Protein AF-A0A951V0T6-F1 (afdb_monomer)

pLDDT: mean 85.73, std 8.88, range [35.97, 93.81]

Sequence (178 aa):
IILLIFLGILLIFLIFISSVMYYLYKAIYEVLYNKKIDKAPLGLVVKVNSIVSLKIMLGFMLFVVPGIIMTLKYAPLNYILCKYPNLSSKEVLNKTKEMSKGIKWKMFIFNTLIIFIEVIIISVTSPNMYVEGYIGIDIFTSILNFIVSIIMVVFTSIFTMNLFISVDNIKYPNIKCN

Radius of gyration: 19.08 Å; Cα contacts (8 Å, |Δi|>4): 116; chains: 1; bounding box: 47×42×52 Å

Structure (mmCIF, N/CA/C/O backbone):
data_AF-A0A951V0T6-F1
#
_entry.id   AF-A0A951V0T6-F1
#
loop_
_atom_site.group_PDB
_atom_site.id
_atom_site.type_symbol
_atom_site.label_atom_id
_atom_site.label_alt_id
_atom_site.label_comp_id
_atom_site.label_asym_id
_atom_site.label_entity_id
_atom_site.label_seq_id
_atom_site.pdbx_PDB_ins_code
_atom_site.Cartn_x
_atom_site.Cartn_y
_atom_site.Cartn_z
_atom_site.occupancy
_atom_site.B_iso_or_equiv
_atom_site.auth_seq_id
_atom_site.auth_comp_id
_atom_site.auth_asym_id
_atom_site.auth_atom_id
_atom_site.pdbx_PDB_model_num
ATOM 1 N N . ILE A 1 1 ? 24.963 -17.324 9.198 1.00 87.38 1 ILE A N 1
ATOM 2 C CA . ILE A 1 1 ? 25.369 -15.895 9.255 1.00 87.38 1 ILE A CA 1
ATOM 3 C C . ILE A 1 1 ? 24.739 -15.103 8.108 1.00 87.38 1 ILE A C 1
ATOM 5 O O . ILE A 1 1 ? 23.930 -14.235 8.392 1.00 87.38 1 ILE A O 1
ATOM 9 N N . ILE A 1 2 ? 24.983 -15.457 6.840 1.00 92.19 2 ILE A N 1
ATOM 10 C CA . ILE A 1 2 ? 24.398 -14.765 5.668 1.00 92.19 2 ILE A CA 1
ATOM 11 C C . ILE A 1 2 ? 22.858 -14.718 5.711 1.00 92.19 2 ILE A C 1
ATOM 13 O O . ILE A 1 2 ? 22.277 -13.651 5.549 1.00 92.19 2 ILE A O 1
ATOM 17 N N . LEU A 1 3 ? 22.195 -15.837 6.031 1.00 89.38 3 LEU A N 1
ATOM 18 C CA . LEU A 1 3 ? 20.730 -15.893 6.160 1.00 89.38 3 LEU A CA 1
ATOM 19 C C . LEU A 1 3 ? 20.183 -14.959 7.257 1.00 89.38 3 LEU A C 1
ATOM 21 O O . LEU A 1 3 ? 19.146 -14.332 7.075 1.00 89.38 3 LEU A O 1
ATOM 25 N N . LEU A 1 4 ? 20.895 -14.840 8.381 1.00 88.31 4 LEU A N 1
ATOM 26 C CA . LEU A 1 4 ? 20.513 -13.960 9.492 1.00 88.31 4 LEU A CA 1
ATOM 27 C C . LEU A 1 4 ? 20.691 -12.482 9.120 1.00 88.31 4 LEU A C 1
ATOM 29 O O . LEU A 1 4 ? 19.833 -11.667 9.442 1.00 88.31 4 LEU A O 1
ATOM 33 N N . ILE A 1 5 ? 21.769 -12.150 8.401 1.00 91.56 5 ILE A N 1
ATOM 34 C CA . ILE A 1 5 ? 22.016 -10.797 7.880 1.00 91.56 5 ILE A CA 1
ATOM 35 C C . ILE A 1 5 ? 20.930 -10.418 6.868 1.00 91.56 5 ILE A C 1
ATOM 37 O O . ILE A 1 5 ? 20.348 -9.340 6.966 1.00 91.56 5 ILE A O 1
ATOM 41 N N . PHE A 1 6 ? 20.603 -11.323 5.943 1.00 91.31 6 PHE A N 1
ATOM 42 C CA . PHE A 1 6 ? 19.543 -11.118 4.959 1.00 91.31 6 PHE A CA 1
ATOM 43 C C . PHE A 1 6 ? 18.177 -10.894 5.623 1.00 91.31 6 PHE A C 1
ATOM 45 O O . PHE A 1 6 ? 17.471 -9.946 5.283 1.00 91.31 6 PHE A O 1
ATOM 52 N N . LEU A 1 7 ? 17.834 -11.713 6.623 1.00 87.50 7 LEU A N 1
ATOM 53 C CA . LEU A 1 7 ? 16.600 -11.556 7.392 1.00 87.50 7 LEU A CA 1
ATOM 54 C C . LEU A 1 7 ? 16.558 -10.203 8.123 1.00 87.50 7 LEU A C 1
ATOM 56 O O . LEU A 1 7 ? 15.517 -9.550 8.147 1.00 87.50 7 LEU A O 1
ATOM 60 N N . GLY A 1 8 ? 17.690 -9.763 8.680 1.00 87.50 8 GLY A N 1
ATOM 61 C CA . GLY A 1 8 ? 17.820 -8.456 9.323 1.00 87.50 8 GLY A CA 1
ATOM 62 C C . GLY A 1 8 ? 17.575 -7.293 8.358 1.00 87.50 8 GLY A C 1
ATOM 63 O O . GLY A 1 8 ? 16.784 -6.402 8.663 1.00 87.50 8 GLY A O 1
ATOM 64 N N . ILE A 1 9 ? 18.188 -7.328 7.170 1.00 91.25 9 ILE A N 1
ATOM 65 C CA . ILE A 1 9 ? 18.001 -6.310 6.119 1.00 91.25 9 ILE A CA 1
ATOM 66 C C . ILE A 1 9 ? 16.541 -6.265 5.662 1.00 91.25 9 ILE A C 1
ATOM 68 O O . ILE A 1 9 ? 15.956 -5.185 5.568 1.00 91.25 9 ILE A O 1
ATOM 72 N N . LEU A 1 10 ? 15.929 -7.430 5.436 1.00 86.25 10 LEU A N 1
ATOM 73 C CA . LEU A 1 10 ? 14.521 -7.534 5.058 1.00 86.25 10 LEU A CA 1
ATOM 74 C C . LEU A 1 10 ? 13.609 -6.886 6.110 1.00 86.25 10 LEU A C 1
ATOM 76 O O . LEU A 1 10 ? 12.675 -6.162 5.770 1.00 86.25 10 LEU A O 1
ATOM 80 N N . LEU A 1 11 ? 13.895 -7.109 7.393 1.00 84.81 11 LEU A N 1
ATOM 81 C CA . LEU A 1 11 ? 13.103 -6.573 8.496 1.00 84.81 11 LEU A CA 1
ATOM 82 C C . LEU A 1 11 ? 13.221 -5.042 8.585 1.00 84.81 11 LEU A C 1
ATOM 84 O O . LEU A 1 11 ? 12.209 -4.360 8.745 1.00 84.81 11 LEU A O 1
ATOM 88 N N . ILE A 1 12 ? 14.424 -4.492 8.391 1.00 87.81 12 ILE A N 1
ATOM 89 C CA . ILE A 1 12 ? 14.652 -3.039 8.306 1.00 87.81 12 ILE A CA 1
ATOM 90 C C . ILE A 1 12 ? 13.882 -2.443 7.122 1.00 87.81 12 ILE A C 1
ATOM 92 O O . ILE A 1 12 ? 13.201 -1.428 7.274 1.00 87.81 12 ILE A O 1
ATOM 96 N N . PHE A 1 13 ? 13.934 -3.095 5.960 1.00 87.50 13 PHE A N 1
ATOM 97 C CA . PHE A 1 13 ? 13.235 -2.641 4.760 1.00 87.50 13 PHE A CA 1
ATOM 98 C C . PHE A 1 13 ? 11.709 -2.631 4.944 1.00 87.50 13 PHE A C 1
ATOM 100 O O . PHE A 1 13 ? 11.042 -1.670 4.567 1.00 87.50 13 PHE A O 1
ATOM 107 N N . LEU A 1 14 ? 11.148 -3.643 5.613 1.00 82.81 14 LEU A N 1
ATOM 108 C CA . LEU A 1 14 ? 9.719 -3.699 5.941 1.00 82.81 14 LEU A CA 1
ATOM 109 C C . LEU A 1 14 ? 9.287 -2.580 6.901 1.00 82.81 14 LEU A C 1
ATOM 111 O O . LEU A 1 14 ? 8.211 -1.998 6.729 1.00 82.81 14 LEU A O 1
ATOM 115 N N . ILE A 1 15 ? 10.119 -2.259 7.897 1.00 86.25 15 ILE A N 1
ATOM 116 C CA . ILE A 1 15 ? 9.874 -1.134 8.811 1.00 86.25 15 ILE A CA 1
ATOM 117 C C . ILE A 1 15 ? 9.901 0.187 8.036 1.00 86.25 15 ILE A C 1
ATOM 119 O O . ILE A 1 15 ? 9.017 1.023 8.230 1.00 86.25 15 ILE A O 1
ATOM 123 N N . PHE A 1 16 ? 10.877 0.351 7.140 1.00 87.25 16 PHE A N 1
ATOM 124 C CA . PHE A 1 16 ? 11.022 1.544 6.311 1.00 87.25 16 PHE A CA 1
ATOM 125 C C . PHE A 1 16 ? 9.823 1.745 5.378 1.00 87.25 16 PHE A C 1
ATOM 127 O O . PHE A 1 16 ? 9.234 2.821 5.355 1.00 87.25 16 PHE A O 1
ATOM 134 N N . ILE A 1 17 ? 9.383 0.698 4.675 1.00 84.81 17 ILE A N 1
ATOM 135 C CA . ILE A 1 17 ? 8.176 0.764 3.840 1.00 84.81 17 ILE A CA 1
ATOM 136 C C . ILE A 1 17 ? 6.961 1.157 4.684 1.00 84.81 17 ILE A C 1
ATOM 138 O O . ILE A 1 17 ? 6.193 2.036 4.299 1.00 84.81 17 ILE A O 1
ATOM 142 N N . SER A 1 18 ? 6.788 0.539 5.854 1.00 85.00 18 SER A N 1
ATOM 143 C CA . SER A 1 18 ? 5.631 0.800 6.717 1.00 85.00 18 SER A CA 1
ATOM 144 C C . SER A 1 18 ? 5.581 2.251 7.201 1.00 85.00 18 SER A C 1
ATOM 146 O O . SER A 1 18 ? 4.506 2.853 7.237 1.00 85.00 18 SER A O 1
ATOM 148 N N . SER A 1 19 ? 6.731 2.830 7.560 1.00 85.81 19 SER A N 1
ATOM 149 C CA . SER A 1 19 ? 6.805 4.223 8.001 1.00 85.81 19 SER A CA 1
ATOM 150 C C . SER A 1 19 ? 6.566 5.192 6.844 1.00 85.81 19 SER A C 1
ATOM 152 O O . SER A 1 19 ? 5.738 6.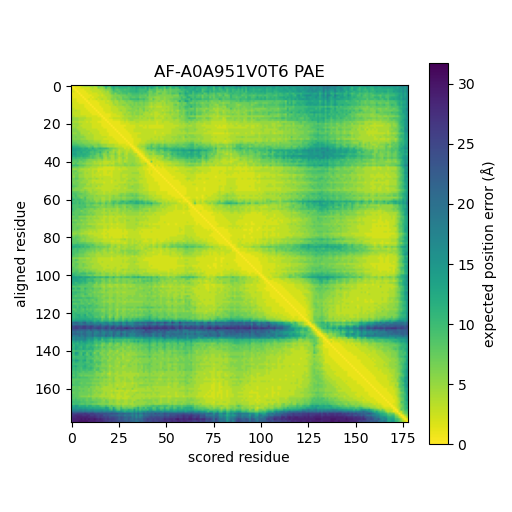093 6.981 1.00 85.81 19 SER A O 1
ATOM 154 N N . VAL A 1 20 ? 7.210 4.978 5.692 1.00 87.50 20 VAL A N 1
ATOM 155 C CA . VAL A 1 20 ? 7.029 5.806 4.489 1.00 87.50 20 VAL A CA 1
ATOM 156 C C . VAL A 1 20 ? 5.567 5.809 4.052 1.00 87.50 20 VAL A C 1
ATOM 158 O O . VAL A 1 20 ? 4.994 6.879 3.859 1.00 87.50 20 VAL A O 1
ATOM 161 N N . MET A 1 21 ? 4.928 4.638 3.979 1.00 84.81 21 MET A N 1
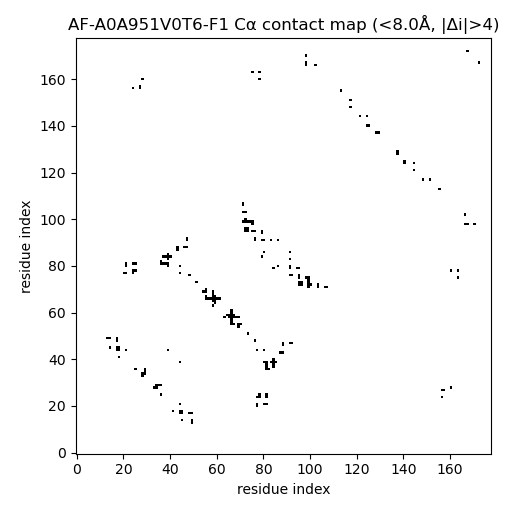ATOM 162 C CA . MET A 1 21 ? 3.519 4.537 3.591 1.00 84.81 21 MET A CA 1
ATOM 163 C C . MET A 1 21 ? 2.609 5.305 4.552 1.00 84.81 21 MET A C 1
ATOM 165 O O . MET A 1 21 ? 1.718 6.025 4.107 1.00 84.81 21 MET A O 1
ATOM 169 N N . TYR A 1 22 ? 2.848 5.228 5.862 1.00 90.06 22 TYR A N 1
ATOM 170 C CA . TYR A 1 22 ? 2.092 6.017 6.835 1.00 90.06 22 TYR A CA 1
ATOM 171 C C . TYR A 1 22 ? 2.270 7.533 6.636 1.00 90.06 22 TYR A C 1
ATOM 173 O O . TYR A 1 22 ? 1.282 8.270 6.637 1.00 90.06 22 TYR A O 1
ATOM 181 N N . TYR A 1 23 ? 3.500 8.010 6.420 1.00 88.50 23 TYR A N 1
ATOM 182 C CA . TYR A 1 23 ? 3.752 9.437 6.193 1.00 88.50 23 TYR A CA 1
ATOM 183 C C . TYR A 1 23 ? 3.163 9.942 4.874 1.00 88.50 23 TYR A C 1
ATOM 185 O O . TYR A 1 23 ? 2.637 11.052 4.850 1.00 88.50 23 TYR A O 1
ATOM 193 N N . LEU A 1 24 ? 3.188 9.132 3.812 1.00 85.00 24 LEU A N 1
ATOM 194 C CA . LEU A 1 24 ? 2.541 9.465 2.541 1.00 85.00 24 LEU A CA 1
ATOM 195 C C . LEU A 1 24 ? 1.029 9.623 2.716 1.00 85.00 24 LEU A C 1
ATOM 197 O O . LEU A 1 24 ? 0.469 10.641 2.320 1.00 85.00 24 LEU A O 1
ATOM 201 N N . TYR A 1 25 ? 0.373 8.664 3.377 1.00 84.75 25 TYR A N 1
ATOM 202 C CA . TYR A 1 25 ? -1.061 8.753 3.667 1.00 84.75 25 TYR A CA 1
ATOM 203 C C . TYR A 1 25 ? -1.395 9.980 4.521 1.00 84.75 25 TYR A C 1
ATOM 205 O O . TYR A 1 25 ? -2.352 10.696 4.227 1.00 84.75 25 TYR A O 1
ATOM 213 N N . LYS A 1 26 ? -0.585 10.270 5.544 1.00 88.38 26 LYS A N 1
ATOM 214 C CA . LYS A 1 26 ? -0.750 11.474 6.366 1.00 88.38 26 LYS A CA 1
ATOM 215 C C . LYS A 1 26 ? -0.636 12.747 5.526 1.00 88.38 26 LYS A C 1
ATOM 217 O O . LYS A 1 26 ? -1.517 13.594 5.608 1.00 88.38 26 LYS A O 1
ATOM 222 N N . ALA A 1 27 ? 0.413 12.863 4.711 1.00 86.69 27 ALA A N 1
ATOM 223 C CA . ALA A 1 27 ? 0.647 14.029 3.866 1.00 86.69 27 ALA A CA 1
ATOM 224 C C . ALA A 1 27 ? -0.514 14.257 2.890 1.00 86.69 27 ALA A C 1
ATOM 226 O O . ALA A 1 27 ? -1.032 15.366 2.808 1.00 86.69 27 ALA A O 1
ATOM 227 N N . ILE A 1 28 ? -0.982 13.201 2.219 1.00 83.00 28 ILE A N 1
ATOM 228 C CA . ILE A 1 28 ? -2.128 13.281 1.305 1.00 83.00 28 ILE A CA 1
ATOM 229 C C . ILE A 1 28 ? -3.384 13.731 2.053 1.00 83.00 28 ILE A C 1
ATOM 231 O O . ILE A 1 28 ? -4.101 14.600 1.569 1.00 83.00 28 ILE A O 1
ATOM 235 N N . TYR A 1 29 ? -3.645 13.189 3.245 1.00 84.62 29 TYR A N 1
ATOM 236 C CA . TYR A 1 29 ? -4.807 13.601 4.031 1.00 84.62 29 TYR A CA 1
ATOM 237 C C . TYR A 1 29 ? -4.743 15.086 4.411 1.00 84.62 29 TYR A C 1
ATOM 239 O O . TYR A 1 29 ? -5.724 15.809 4.240 1.00 84.62 29 TYR A O 1
ATOM 247 N N . GLU A 1 30 ? -3.600 15.544 4.930 1.00 87.12 30 GLU A N 1
ATOM 248 C CA . GLU A 1 30 ? -3.412 16.936 5.354 1.00 87.12 30 GLU A CA 1
ATOM 249 C C . GLU A 1 30 ? -3.542 17.904 4.171 1.00 87.12 30 GLU A C 1
ATOM 251 O O . GLU A 1 30 ? -4.179 18.945 4.314 1.00 87.12 30 GLU A O 1
ATOM 256 N N . VAL A 1 31 ? -3.012 17.533 3.000 1.00 86.69 31 VAL A N 1
ATOM 257 C CA . VAL A 1 31 ? -3.141 18.304 1.753 1.00 86.69 31 VAL A CA 1
ATOM 258 C C . VAL A 1 31 ? -4.592 18.354 1.270 1.00 86.69 31 VAL A C 1
ATOM 260 O O . VAL A 1 31 ? -5.070 19.424 0.906 1.00 86.69 31 VAL A O 1
ATOM 263 N N . LEU A 1 32 ? -5.316 17.231 1.293 1.00 82.25 32 LEU A N 1
ATOM 264 C CA . LEU A 1 32 ? -6.699 17.167 0.804 1.00 82.25 32 LEU A CA 1
ATOM 265 C C . LEU A 1 32 ? -7.697 17.917 1.699 1.00 82.25 32 LEU A C 1
ATOM 267 O O . LEU A 1 32 ? -8.647 18.501 1.187 1.00 82.25 32 LEU A O 1
ATOM 271 N N . TYR A 1 33 ? -7.506 17.897 3.021 1.00 79.62 33 TYR A N 1
ATOM 272 C CA . TYR A 1 33 ? -8.450 18.493 3.981 1.00 79.62 33 TYR A CA 1
ATOM 273 C C . TYR A 1 33 ? -8.004 19.834 4.546 1.00 79.62 33 TYR A C 1
ATOM 275 O O . TYR A 1 33 ? -8.748 20.438 5.319 1.00 79.62 33 TYR A O 1
ATOM 283 N N . ASN A 1 34 ? -6.788 20.275 4.218 1.00 82.62 34 ASN A N 1
ATOM 284 C CA . ASN A 1 34 ? -6.154 21.445 4.817 1.00 82.62 34 ASN A CA 1
ATOM 285 C C . ASN A 1 34 ? -6.234 21.437 6.365 1.00 82.62 34 ASN A C 1
ATOM 287 O O . ASN A 1 34 ? -6.322 22.480 7.012 1.00 82.62 34 ASN A O 1
ATOM 291 N N . LYS A 1 35 ? -6.248 20.239 6.972 1.00 83.12 35 LYS A N 1
ATOM 292 C CA . LYS A 1 35 ? -6.333 20.017 8.423 1.00 83.12 35 LYS A CA 1
ATOM 293 C C . LYS A 1 35 ? -5.112 19.224 8.858 1.00 83.12 35 LYS A C 1
ATOM 295 O O . LYS A 1 35 ? -4.880 18.131 8.350 1.00 83.12 35 LYS A O 1
ATOM 300 N N . LYS A 1 36 ? -4.359 19.756 9.824 1.00 82.69 36 LYS A N 1
ATOM 301 C CA . LYS A 1 36 ? -3.255 19.026 10.459 1.00 82.69 36 LYS A CA 1
ATOM 302 C C . LYS A 1 36 ? -3.809 17.943 11.378 1.00 82.69 36 LYS A C 1
ATOM 304 O O . LYS A 1 36 ? -4.713 18.208 12.167 1.00 82.69 36 LYS A O 1
ATOM 309 N N . ILE A 1 37 ? -3.257 16.740 11.266 1.00 82.56 37 ILE A N 1
ATOM 310 C CA . ILE A 1 37 ? -3.615 15.593 12.102 1.00 82.56 37 ILE A CA 1
ATOM 311 C C . ILE A 1 37 ? -2.460 15.269 13.048 1.00 82.56 37 ILE A C 1
ATOM 313 O O . ILE A 1 37 ? -1.288 15.247 12.644 1.00 82.56 37 ILE A O 1
ATOM 317 N N . ASP A 1 38 ? -2.813 14.949 14.291 1.00 84.88 38 ASP A N 1
ATOM 318 C CA . ASP A 1 38 ? -1.900 14.395 15.283 1.00 84.88 38 ASP A CA 1
ATOM 319 C C . ASP A 1 38 ? -1.213 13.118 14.790 1.00 84.88 38 ASP A C 1
ATOM 321 O O . ASP A 1 38 ? -1.791 12.235 14.155 1.00 84.88 38 ASP A O 1
ATOM 325 N N . LYS A 1 39 ? 0.082 13.009 15.075 1.00 84.12 39 LYS A N 1
ATOM 326 C CA . LYS A 1 39 ? 0.871 11.864 14.627 1.00 84.12 39 LYS A CA 1
ATOM 327 C C . LYS A 1 39 ? 0.537 10.657 15.506 1.00 84.12 39 LYS A C 1
ATOM 329 O O . LYS A 1 39 ? 0.763 10.697 16.711 1.00 84.12 39 LYS A O 1
ATOM 334 N N . ALA A 1 40 ? 0.097 9.560 14.895 1.00 86.94 40 ALA A N 1
ATOM 335 C CA . ALA A 1 40 ? 0.081 8.262 15.552 1.00 86.94 40 ALA A CA 1
ATOM 336 C C . ALA A 1 40 ? 1.502 7.874 16.008 1.00 86.94 40 ALA A C 1
ATOM 338 O O . ALA A 1 40 ? 2.480 8.159 15.300 1.00 86.94 40 ALA A O 1
ATOM 339 N N . PRO A 1 41 ? 1.643 7.205 17.165 1.00 88.38 41 PRO A N 1
ATOM 340 C CA . PRO A 1 41 ? 2.943 6.772 17.652 1.00 88.38 41 PRO A CA 1
ATOM 341 C C . PRO A 1 41 ? 3.581 5.783 16.669 1.00 88.38 41 PRO A C 1
ATOM 343 O O . PRO A 1 41 ? 2.967 4.787 16.283 1.00 88.38 41 PRO A O 1
ATOM 346 N N . LEU A 1 42 ? 4.839 6.024 16.284 1.00 86.56 42 LEU A N 1
ATOM 347 C CA . LEU A 1 42 ? 5.535 5.220 15.268 1.00 86.56 42 LEU A CA 1
ATOM 348 C C . LEU A 1 42 ? 5.585 3.728 15.647 1.00 86.56 42 LEU A C 1
ATOM 350 O O . LEU A 1 42 ? 5.399 2.860 14.798 1.00 86.56 42 LEU A O 1
ATOM 354 N N . GLY A 1 43 ? 5.747 3.427 16.941 1.00 86.69 43 GLY A N 1
ATOM 355 C CA . GLY A 1 43 ? 5.714 2.055 17.452 1.00 86.69 43 GLY A CA 1
ATOM 356 C C . GLY A 1 43 ? 4.381 1.341 17.196 1.00 86.69 43 GLY A C 1
ATOM 357 O O . GLY A 1 43 ? 4.375 0.148 16.897 1.00 86.69 43 GLY A O 1
ATOM 358 N N . LEU A 1 44 ? 3.253 2.061 17.237 1.00 89.94 44 LEU A N 1
ATOM 359 C CA . LEU A 1 44 ? 1.941 1.513 16.881 1.00 89.94 44 LEU A CA 1
ATOM 360 C C . LEU A 1 44 ? 1.855 1.237 15.378 1.00 89.94 44 LEU A C 1
ATOM 362 O O . LEU A 1 44 ? 1.433 0.149 14.987 1.00 89.94 44 LEU A O 1
ATOM 366 N N . VAL A 1 45 ? 2.284 2.197 14.553 1.00 90.50 45 VAL A N 1
ATOM 367 C CA . VAL A 1 45 ? 2.272 2.088 13.085 1.00 90.50 45 VAL A CA 1
ATOM 368 C C . VAL A 1 45 ? 3.064 0.867 12.631 1.00 90.50 45 VAL A C 1
ATOM 370 O O . VAL A 1 45 ? 2.541 0.043 11.881 1.00 90.50 45 VAL A O 1
ATOM 373 N N . VAL A 1 46 ? 4.294 0.711 13.128 1.00 90.69 46 VAL A N 1
ATOM 374 C CA . VAL A 1 46 ? 5.159 -0.427 12.794 1.00 90.69 46 VAL A CA 1
ATOM 375 C C . VAL A 1 46 ? 4.542 -1.731 13.290 1.00 90.69 46 VAL A C 1
ATOM 377 O O . VAL A 1 46 ? 4.429 -2.685 12.526 1.00 90.69 46 VAL A O 1
ATOM 380 N N . LYS A 1 47 ? 4.066 -1.779 14.540 1.00 90.62 47 LYS A N 1
ATOM 381 C CA . LYS A 1 47 ? 3.470 -2.994 15.113 1.00 90.62 47 LYS A CA 1
ATOM 382 C C . LYS A 1 47 ? 2.266 -3.482 14.307 1.00 90.62 47 LYS A C 1
ATOM 384 O O . LYS A 1 47 ? 2.166 -4.673 14.017 1.00 90.62 47 LYS A O 1
ATOM 389 N N . VAL A 1 48 ? 1.343 -2.588 13.953 1.00 93.06 48 VAL A N 1
ATOM 390 C CA . VAL A 1 48 ? 0.117 -2.978 13.246 1.00 93.06 48 VAL A CA 1
ATOM 391 C C . VAL A 1 48 ? 0.401 -3.327 11.786 1.00 93.06 48 VAL A C 1
ATOM 393 O O . VAL A 1 48 ? -0.106 -4.350 11.320 1.00 93.06 48 VAL A O 1
ATOM 396 N N . ASN A 1 49 ? 1.239 -2.548 11.091 1.00 92.06 49 ASN A N 1
ATOM 397 C CA . ASN A 1 49 ? 1.644 -2.868 9.721 1.00 92.06 49 ASN A CA 1
ATOM 398 C C . ASN A 1 49 ? 2.367 -4.217 9.658 1.00 92.06 49 ASN A C 1
ATOM 400 O O . ASN A 1 49 ? 1.983 -5.050 8.847 1.00 92.06 49 ASN A O 1
ATOM 404 N N . SER A 1 50 ? 3.294 -4.516 10.573 1.00 89.06 50 SER A N 1
ATOM 405 C CA . SER A 1 50 ? 3.965 -5.824 10.622 1.00 89.06 50 SER A CA 1
ATOM 406 C C . SER A 1 50 ? 2.987 -6.989 10.811 1.00 89.06 50 SER A C 1
ATOM 408 O O . SER A 1 50 ? 3.080 -7.997 10.113 1.00 89.06 50 SER A O 1
ATOM 410 N N . ILE A 1 51 ? 1.996 -6.852 11.702 1.00 91.31 51 ILE A N 1
ATOM 411 C CA . ILE A 1 51 ? 0.952 -7.878 11.892 1.00 91.31 51 ILE A CA 1
ATOM 412 C C . ILE A 1 51 ? 0.137 -8.082 10.608 1.00 91.31 51 ILE A C 1
ATOM 414 O O . ILE A 1 51 ? -0.260 -9.205 10.293 1.00 91.31 51 ILE A O 1
ATOM 418 N N . VAL A 1 52 ? -0.167 -7.003 9.889 1.00 92.44 52 VAL A N 1
ATOM 419 C CA . VAL A 1 52 ? -0.918 -7.067 8.633 1.00 92.44 52 VAL A CA 1
ATOM 420 C C . VAL A 1 52 ? -0.081 -7.670 7.515 1.00 92.44 52 VAL A C 1
ATOM 422 O O . VAL A 1 52 ? -0.572 -8.572 6.841 1.00 92.44 52 VAL A O 1
ATOM 425 N N . SER A 1 53 ? 1.176 -7.263 7.367 1.00 89.69 53 SER A N 1
ATOM 426 C CA . SER A 1 53 ? 2.105 -7.817 6.384 1.00 89.69 53 SER A CA 1
ATOM 427 C C . SER A 1 53 ? 2.268 -9.321 6.564 1.00 89.69 53 SER A C 1
ATOM 429 O O . SER A 1 53 ? 2.162 -10.058 5.591 1.00 89.69 53 SER A O 1
ATOM 431 N N . LEU A 1 54 ? 2.394 -9.807 7.806 1.00 90.12 54 LEU A N 1
ATOM 432 C CA . LEU A 1 54 ? 2.413 -11.246 8.089 1.00 90.12 54 LEU A CA 1
ATOM 433 C C . LEU A 1 54 ? 1.118 -11.942 7.651 1.00 90.12 54 LEU A C 1
ATOM 435 O O . LEU A 1 54 ? 1.172 -13.010 7.054 1.00 90.12 54 LEU A O 1
ATOM 439 N N . LYS A 1 55 ? -0.054 -11.343 7.892 1.00 91.75 55 LYS A N 1
ATOM 440 C CA . LYS A 1 55 ? -1.340 -11.917 7.449 1.00 91.75 55 LYS A CA 1
ATOM 441 C C . LYS A 1 55 ? -1.480 -11.953 5.934 1.00 91.75 55 LYS A C 1
ATOM 443 O O . LYS A 1 55 ? -2.053 -12.902 5.409 1.00 91.75 55 LYS A O 1
ATOM 448 N N . ILE A 1 56 ? -0.997 -10.921 5.250 1.00 91.12 56 ILE A N 1
ATOM 449 C CA . ILE A 1 56 ? -0.997 -10.849 3.790 1.00 91.12 56 ILE A CA 1
ATOM 450 C C . ILE A 1 56 ? -0.043 -11.906 3.231 1.00 91.12 56 ILE A C 1
ATOM 452 O O . ILE A 1 56 ? -0.446 -12.688 2.377 1.00 91.12 56 ILE A O 1
ATOM 456 N N . MET A 1 57 ? 1.173 -11.993 3.774 1.00 88.62 57 MET A N 1
ATOM 457 C CA . MET A 1 57 ? 2.183 -12.968 3.365 1.00 88.62 57 MET A CA 1
ATOM 458 C C . MET A 1 57 ? 1.704 -14.405 3.587 1.00 88.62 57 MET A C 1
ATOM 460 O O . MET A 1 57 ? 1.809 -15.219 2.681 1.00 88.62 57 MET A O 1
ATOM 464 N N . LEU A 1 58 ? 1.088 -14.698 4.737 1.00 90.69 58 LEU A N 1
ATOM 465 C CA . LEU A 1 58 ? 0.431 -15.985 4.991 1.00 90.69 58 LEU A CA 1
ATOM 466 C C . LEU A 1 58 ? -0.715 -16.249 4.006 1.00 90.69 58 LEU A C 1
ATOM 468 O O . LEU A 1 58 ? -0.888 -17.376 3.555 1.00 90.69 58 LEU A O 1
ATOM 472 N N . GLY A 1 59 ? -1.485 -15.215 3.655 1.00 91.88 59 GLY A N 1
ATOM 473 C CA . GLY A 1 59 ? -2.532 -15.303 2.641 1.00 91.88 59 GLY A CA 1
ATOM 474 C C . GLY A 1 59 ? -1.976 -15.736 1.287 1.00 91.88 59 GLY A C 1
ATOM 475 O O . GLY A 1 59 ? -2.476 -16.702 0.722 1.00 91.88 59 GLY A O 1
ATOM 476 N N . PHE A 1 60 ? -0.920 -15.071 0.810 1.00 89.44 60 PHE A N 1
ATOM 477 C CA . PHE A 1 60 ? -0.241 -15.411 -0.444 1.00 89.44 60 PHE A CA 1
ATOM 478 C C . PHE A 1 60 ? 0.484 -16.759 -0.395 1.00 89.44 60 PHE A C 1
ATOM 480 O O . PHE A 1 60 ? 0.499 -17.464 -1.399 1.00 89.44 60 PHE A O 1
ATOM 487 N N . MET A 1 61 ? 1.044 -17.131 0.762 1.00 88.44 61 MET A N 1
ATOM 488 C CA . MET A 1 61 ? 1.687 -18.431 0.975 1.00 88.44 61 MET A CA 1
ATOM 489 C C . MET A 1 61 ? 0.683 -19.582 0.888 1.00 88.44 61 MET A C 1
ATOM 491 O O . MET A 1 61 ? 1.047 -20.673 0.463 1.00 88.44 61 MET A O 1
ATOM 495 N N . LEU A 1 62 ? -0.576 -19.340 1.270 1.00 90.38 62 LEU A N 1
ATOM 496 C CA . LEU A 1 62 ? -1.648 -20.305 1.079 1.00 90.38 62 LEU A CA 1
ATOM 497 C C . LEU A 1 62 ? -2.036 -20.381 -0.406 1.00 90.38 62 LEU A C 1
ATOM 499 O O . LEU A 1 62 ? -1.927 -21.444 -0.999 1.00 90.38 62 LEU A O 1
ATOM 503 N N . PHE A 1 63 ? -2.475 -19.259 -0.996 1.00 90.31 63 PHE A N 1
ATOM 504 C CA . PHE A 1 63 ? -2.810 -19.125 -2.422 1.00 90.31 63 PHE A CA 1
ATOM 505 C C . PHE A 1 63 ? -2.846 -17.641 -2.851 1.00 90.31 63 PHE A C 1
ATOM 507 O O . PHE A 1 63 ? -3.048 -16.733 -2.044 1.00 90.31 63 PHE A O 1
ATOM 514 N N . VAL A 1 64 ? -2.779 -17.372 -4.160 1.00 89.31 64 VAL A N 1
ATOM 515 C CA . VAL A 1 64 ? -2.853 -15.999 -4.708 1.00 89.31 64 VAL A CA 1
ATOM 516 C C . VAL A 1 64 ? -4.172 -15.296 -4.353 1.00 89.31 64 VAL A C 1
ATOM 518 O O . VAL A 1 64 ? -4.168 -14.163 -3.873 1.00 89.31 64 VAL A O 1
ATOM 521 N N . VAL A 1 65 ? -5.311 -15.975 -4.531 1.00 89.88 65 VAL A N 1
ATOM 522 C CA . VAL A 1 65 ? -6.651 -15.421 -4.254 1.00 89.88 65 VAL A CA 1
ATOM 523 C C . VAL A 1 65 ? -6.825 -14.980 -2.785 1.00 89.88 65 VAL A C 1
ATOM 525 O O . VAL A 1 65 ? -7.185 -13.820 -2.561 1.00 89.88 65 VAL A O 1
ATOM 528 N N . PRO A 1 66 ? -6.562 -15.816 -1.757 1.00 88.06 66 PRO A N 1
ATOM 529 C CA . PRO A 1 66 ? -6.635 -15.385 -0.361 1.00 88.06 66 PRO A CA 1
ATOM 530 C C . PRO A 1 66 ? -5.616 -14.296 -0.012 1.00 88.06 66 PRO A C 1
ATOM 532 O O . PRO A 1 66 ? -5.940 -13.432 0.806 1.00 88.06 66 PRO A O 1
ATOM 535 N N . GLY A 1 67 ? -4.443 -14.272 -0.655 1.00 89.81 67 GLY A N 1
ATOM 536 C CA . GLY A 1 67 ? -3.497 -13.157 -0.558 1.00 89.81 67 GLY A CA 1
ATOM 537 C C . GLY A 1 67 ? -4.122 -11.821 -0.970 1.00 89.81 67 GLY A C 1
ATOM 538 O O . GLY A 1 67 ? -4.164 -10.884 -0.169 1.00 89.81 67 GLY A O 1
ATOM 539 N N . ILE A 1 68 ? -4.721 -11.761 -2.164 1.00 89.62 68 ILE A N 1
ATOM 540 C CA . ILE A 1 68 ? -5.414 -10.562 -2.670 1.00 89.62 68 ILE A CA 1
ATOM 541 C C . ILE A 1 68 ? -6.549 -10.142 -1.724 1.00 89.62 68 ILE A C 1
ATOM 543 O O . ILE A 1 68 ? -6.678 -8.962 -1.385 1.00 89.62 68 ILE A O 1
ATOM 547 N N . ILE A 1 69 ? -7.349 -11.096 -1.233 1.00 90.12 69 ILE A N 1
ATOM 548 C CA . ILE A 1 69 ? -8.444 -10.812 -0.291 1.00 90.12 69 ILE A CA 1
ATOM 549 C C . ILE A 1 69 ? -7.913 -10.173 1.002 1.00 90.12 69 ILE A C 1
ATOM 551 O O . ILE A 1 69 ? -8.545 -9.250 1.528 1.00 90.12 69 ILE A O 1
ATOM 555 N N . MET A 1 70 ? -6.777 -10.641 1.531 1.00 92.50 70 MET A N 1
ATOM 556 C CA . MET A 1 70 ? -6.156 -10.052 2.723 1.00 92.50 70 MET A CA 1
ATOM 557 C C . MET A 1 70 ? -5.634 -8.641 2.451 1.00 92.50 70 MET A C 1
ATOM 559 O O . MET A 1 70 ? -5.875 -7.757 3.275 1.00 92.50 70 MET A O 1
ATOM 563 N N . THR A 1 71 ? -5.011 -8.399 1.296 1.00 90.94 71 THR A N 1
ATOM 564 C CA . THR A 1 71 ? -4.559 -7.059 0.891 1.00 90.94 71 THR A CA 1
ATOM 565 C C . THR A 1 71 ? -5.727 -6.076 0.846 1.00 90.94 71 THR A C 1
ATOM 567 O O . THR A 1 71 ? -5.691 -5.039 1.504 1.00 90.94 71 THR A O 1
ATOM 570 N N . LEU A 1 72 ? -6.828 -6.438 0.179 1.00 91.06 72 LEU A N 1
ATOM 571 C CA . LEU A 1 72 ? -8.027 -5.593 0.108 1.00 91.06 72 LEU A CA 1
ATOM 572 C C . LEU A 1 72 ? -8.682 -5.374 1.479 1.00 91.06 72 LEU A C 1
ATOM 574 O O . LEU A 1 72 ? -9.236 -4.314 1.751 1.00 91.06 72 LEU A O 1
ATOM 578 N N . LYS A 1 73 ? -8.626 -6.374 2.365 1.00 92.19 73 LYS A N 1
ATOM 579 C CA . LYS A 1 73 ? -9.184 -6.302 3.725 1.00 92.19 73 LYS A CA 1
ATOM 580 C C . LYS A 1 73 ? -8.405 -5.369 4.654 1.00 92.19 73 LYS A C 1
ATOM 582 O O . LYS A 1 73 ? -8.971 -4.921 5.649 1.00 92.19 73 LYS A O 1
ATOM 587 N N . TYR A 1 74 ? -7.122 -5.144 4.392 1.00 92.62 74 TYR A N 1
ATOM 588 C CA . TYR A 1 74 ? -6.262 -4.313 5.234 1.00 92.62 74 TYR A CA 1
ATOM 589 C C . TYR A 1 74 ? -5.795 -3.022 4.557 1.00 92.62 74 TYR A C 1
ATOM 591 O O . TYR A 1 74 ? -5.124 -2.218 5.194 1.00 92.62 74 TYR A O 1
ATOM 599 N N . ALA A 1 75 ? -6.216 -2.766 3.321 1.00 91.12 75 ALA A N 1
ATOM 600 C CA . ALA A 1 75 ? -5.904 -1.544 2.595 1.00 91.12 75 ALA A CA 1
ATOM 601 C C . ALA A 1 75 ? -6.255 -0.221 3.327 1.00 91.12 75 ALA A C 1
ATOM 603 O O . ALA A 1 75 ? -5.431 0.690 3.271 1.00 91.12 75 ALA A O 1
ATOM 604 N N . PRO A 1 76 ? -7.374 -0.075 4.079 1.00 91.81 76 PRO A N 1
ATOM 605 C CA . PRO A 1 76 ? -7.657 1.170 4.806 1.00 91.81 76 PRO A CA 1
ATOM 606 C C . PRO A 1 76 ? -6.867 1.330 6.117 1.00 91.81 76 PRO A C 1
ATOM 608 O O . PRO A 1 76 ? -7.136 2.249 6.889 1.00 91.81 76 PRO A O 1
ATOM 611 N N . LEU A 1 77 ? -5.907 0.446 6.415 1.00 93.12 77 LEU A N 1
ATOM 612 C CA . LEU A 1 77 ? -5.183 0.455 7.686 1.00 93.12 77 LEU A CA 1
ATOM 613 C C . LEU A 1 77 ? -4.497 1.798 7.967 1.00 93.12 77 LEU A C 1
ATOM 615 O O . LEU A 1 77 ? -4.697 2.378 9.033 1.00 93.12 77 LEU A O 1
ATOM 619 N N . ASN A 1 78 ? -3.683 2.281 7.023 1.00 90.56 78 ASN A N 1
ATOM 620 C CA . ASN A 1 78 ? -2.919 3.517 7.212 1.00 90.56 78 ASN A CA 1
ATOM 621 C C . ASN A 1 78 ? -3.844 4.733 7.304 1.00 90.56 78 ASN A C 1
ATOM 623 O O . ASN A 1 78 ? -3.611 5.605 8.132 1.00 90.56 78 ASN A O 1
ATOM 627 N N . TYR A 1 79 ? -4.952 4.734 6.557 1.00 89.94 79 TYR A N 1
ATOM 628 C CA . TYR A 1 79 ? -6.001 5.742 6.699 1.00 89.94 79 TYR A CA 1
ATOM 629 C C . TYR A 1 79 ? -6.562 5.799 8.130 1.00 89.94 79 TYR A C 1
ATOM 631 O O . TYR A 1 79 ? -6.670 6.876 8.710 1.00 89.94 79 TYR A O 1
ATOM 639 N N . ILE A 1 80 ? -6.873 4.647 8.732 1.00 90.75 80 ILE A N 1
ATOM 640 C CA . ILE A 1 80 ? -7.408 4.578 10.101 1.00 90.75 80 ILE A CA 1
ATOM 641 C C . ILE A 1 80 ? -6.364 4.992 11.132 1.00 90.75 80 ILE A C 1
ATOM 643 O O . ILE A 1 80 ? -6.711 5.684 12.085 1.00 90.75 80 ILE A O 1
ATOM 647 N N . LEU A 1 81 ? -5.100 4.601 10.943 1.00 90.31 81 LEU A N 1
ATOM 648 C CA . LEU A 1 81 ? -3.994 5.045 11.796 1.00 90.31 81 LEU A CA 1
ATOM 649 C C . LEU A 1 81 ? -3.834 6.568 11.761 1.00 90.31 81 LEU A C 1
ATOM 651 O O . LEU A 1 81 ? -3.594 7.169 12.803 1.00 90.31 81 LEU A O 1
ATOM 655 N N . CYS A 1 82 ? -3.992 7.188 10.589 1.00 87.88 82 CYS A N 1
ATOM 656 C CA . CYS A 1 82 ? -3.995 8.641 10.468 1.00 87.88 82 CYS A CA 1
ATOM 657 C C . CYS A 1 82 ? -5.229 9.250 11.145 1.00 87.88 82 CYS A C 1
ATOM 659 O O . CYS A 1 82 ? -5.093 10.160 11.948 1.00 87.88 82 CYS A O 1
ATOM 661 N N . LYS A 1 83 ? -6.438 8.755 10.863 1.00 85.69 83 LYS A N 1
ATOM 662 C CA . LYS A 1 83 ? -7.678 9.376 11.354 1.00 85.69 83 LYS A CA 1
ATOM 663 C C . LYS A 1 83 ? -7.920 9.188 12.855 1.00 85.69 83 LYS A C 1
ATOM 665 O O . LYS A 1 83 ? -8.509 10.055 13.493 1.00 85.69 83 LYS A O 1
ATOM 670 N N . TYR A 1 84 ? -7.490 8.062 13.415 1.00 87.50 84 TYR A N 1
ATOM 671 C CA . TYR A 1 84 ? -7.729 7.690 14.807 1.00 87.50 84 TYR A CA 1
ATOM 672 C C . TYR A 1 84 ? -6.415 7.296 15.512 1.00 87.50 84 TYR A C 1
ATOM 674 O O . TYR A 1 84 ? -6.233 6.128 15.873 1.00 87.50 84 TYR A O 1
ATOM 682 N N . PRO A 1 85 ? -5.495 8.255 15.741 1.00 84.88 85 PRO A N 1
ATOM 683 C CA . PRO A 1 85 ? -4.151 7.978 16.262 1.00 84.88 85 PRO A CA 1
ATOM 684 C C . PRO A 1 85 ? -4.140 7.457 17.709 1.00 84.88 85 PRO A C 1
ATOM 686 O O . PRO A 1 85 ? -3.175 6.813 18.118 1.00 84.88 85 PRO A O 1
ATOM 689 N N . ASN A 1 86 ? -5.217 7.694 18.466 1.00 86.25 86 ASN A N 1
ATOM 690 C CA . ASN A 1 86 ? -5.346 7.323 19.881 1.00 86.25 86 ASN A CA 1
ATOM 691 C C . ASN A 1 86 ? -5.833 5.880 20.105 1.00 86.25 86 ASN A C 1
ATOM 693 O O . ASN A 1 86 ? -5.945 5.443 21.248 1.00 86.25 86 ASN A O 1
ATOM 697 N N . LEU A 1 87 ? -6.158 5.139 19.041 1.00 88.75 87 LEU A N 1
ATOM 698 C CA . LEU A 1 87 ? -6.653 3.768 19.162 1.00 88.75 87 LEU A CA 1
ATOM 699 C C . LEU A 1 87 ? -5.529 2.778 19.477 1.00 88.75 87 LEU A C 1
ATOM 701 O O . LEU A 1 87 ? -4.414 2.861 18.962 1.00 88.75 87 LEU A O 1
ATOM 705 N N . SER A 1 88 ? -5.858 1.751 20.258 1.00 91.25 88 SER A N 1
ATOM 706 C CA . SER A 1 88 ? -4.964 0.618 20.486 1.00 91.25 88 SER A CA 1
ATOM 707 C C . SER A 1 88 ? -4.791 -0.232 19.219 1.00 91.25 88 SER A C 1
ATOM 709 O O . SER A 1 88 ? -5.647 -0.271 18.333 1.00 91.25 88 SER A O 1
ATOM 711 N N . SER A 1 89 ? -3.708 -1.019 19.140 1.00 89.69 89 SER A N 1
ATOM 712 C CA . SER A 1 89 ? -3.427 -1.887 17.979 1.00 89.69 89 SER A CA 1
ATOM 713 C C . SER A 1 89 ? -4.595 -2.812 17.607 1.00 89.69 89 SER A C 1
ATOM 715 O O . SER A 1 89 ? -4.816 -3.105 16.431 1.00 89.69 89 SER A O 1
ATOM 717 N N . LYS A 1 90 ? -5.347 -3.294 18.605 1.00 91.62 90 LYS A N 1
ATOM 718 C CA . LYS A 1 90 ? -6.489 -4.196 18.403 1.00 91.62 90 LYS A CA 1
ATOM 719 C C . LYS A 1 90 ? -7.696 -3.448 17.839 1.00 91.62 90 LYS A C 1
ATOM 721 O O . LYS A 1 90 ? -8.346 -3.956 16.926 1.00 91.62 90 LYS A O 1
ATOM 726 N N . GLU A 1 91 ? -7.964 -2.248 18.343 1.00 92.25 91 GLU A N 1
ATOM 727 C CA . GLU A 1 91 ? -9.052 -1.390 17.866 1.00 92.25 91 GLU A CA 1
ATOM 728 C C . GLU A 1 91 ? -8.804 -0.924 16.435 1.00 92.25 91 GLU A C 1
ATOM 730 O O . GLU A 1 91 ? -9.701 -1.048 15.605 1.00 92.25 91 GLU A O 1
ATOM 735 N N . VAL A 1 92 ? -7.570 -0.520 16.109 1.00 93.06 92 VAL A N 1
ATOM 736 C CA . VAL A 1 92 ? -7.169 -0.171 14.736 1.00 93.06 92 VAL A CA 1
ATOM 737 C C . VAL A 1 92 ? -7.469 -1.328 13.782 1.00 93.06 92 VAL A C 1
ATOM 739 O O . VAL A 1 92 ? -8.129 -1.146 12.758 1.00 93.06 92 VAL A O 1
ATOM 742 N N . LEU A 1 93 ? -7.042 -2.548 14.122 1.00 93.81 93 LEU A N 1
ATOM 743 C CA . LEU A 1 93 ? -7.278 -3.730 13.287 1.00 93.81 93 LEU A CA 1
ATOM 744 C C . LEU A 1 93 ? -8.764 -4.076 13.150 1.00 93.81 93 LEU A C 1
ATOM 746 O O . LEU A 1 93 ? -9.188 -4.534 12.086 1.00 93.81 93 LEU A O 1
ATOM 750 N N . ASN A 1 94 ? -9.548 -3.910 14.213 1.00 93.25 94 ASN A N 1
ATOM 751 C CA . ASN A 1 94 ? -10.983 -4.173 14.182 1.00 93.25 94 ASN A CA 1
ATOM 752 C C . ASN A 1 94 ? -11.708 -3.152 13.307 1.00 93.25 94 ASN A C 1
ATOM 754 O O . ASN A 1 94 ? -12.432 -3.555 12.394 1.00 93.25 94 ASN A O 1
ATOM 758 N N . LYS A 1 95 ? -11.413 -1.863 13.493 1.00 91.81 95 LYS A N 1
ATOM 759 C CA . LYS A 1 95 ? -11.965 -0.785 12.674 1.00 91.81 95 LYS A CA 1
ATOM 760 C C . LYS A 1 95 ? -11.560 -0.929 11.206 1.00 91.81 95 LYS A C 1
ATOM 762 O O . LYS A 1 95 ? -12.396 -0.775 10.326 1.00 91.81 95 LYS A O 1
ATOM 767 N N . THR A 1 96 ? -10.332 -1.376 10.923 1.00 93.38 96 THR A N 1
ATOM 768 C CA . THR A 1 96 ? -9.868 -1.671 9.550 1.00 93.38 96 THR A CA 1
ATOM 769 C C . THR A 1 96 ? -10.704 -2.750 8.877 1.00 93.38 96 THR A C 1
ATOM 771 O O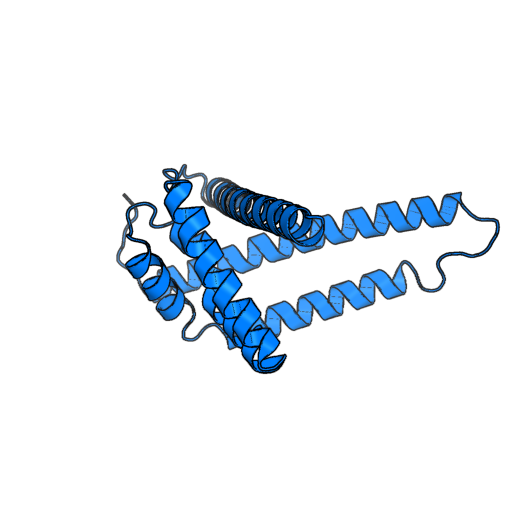 . THR A 1 96 ? -11.130 -2.601 7.728 1.00 93.38 96 THR A O 1
ATOM 774 N N . LYS A 1 97 ? -11.000 -3.837 9.597 1.00 91.88 97 LYS A N 1
ATOM 775 C CA . LYS A 1 97 ? -11.859 -4.905 9.074 1.00 91.88 97 LYS A CA 1
ATOM 776 C C . LYS A 1 97 ? -13.280 -4.411 8.840 1.00 91.88 97 LYS A C 1
ATOM 778 O O . LYS A 1 97 ? -13.881 -4.785 7.838 1.00 91.88 97 LYS A O 1
ATOM 783 N N . GLU A 1 98 ? -13.821 -3.633 9.771 1.00 90.94 98 GLU A N 1
ATOM 784 C CA . GLU A 1 98 ? -15.178 -3.100 9.700 1.00 90.94 98 GLU A CA 1
ATOM 785 C C . GLU A 1 98 ? -15.333 -2.124 8.536 1.00 90.94 98 GLU A C 1
ATOM 787 O O . GLU A 1 98 ? -16.243 -2.278 7.721 1.00 90.94 98 GLU A O 1
ATOM 792 N N . MET A 1 99 ? -14.388 -1.200 8.384 1.00 89.00 99 MET A N 1
ATOM 793 C CA . MET A 1 99 ? -14.334 -0.249 7.282 1.00 89.00 99 MET A CA 1
ATOM 794 C C . MET A 1 99 ? -14.265 -0.958 5.927 1.00 89.00 99 MET A C 1
ATOM 796 O O . MET A 1 99 ? -15.015 -0.611 5.017 1.00 89.00 99 MET A O 1
ATOM 800 N N . SER A 1 100 ? -13.470 -2.025 5.832 1.00 90.38 100 SER A N 1
ATOM 801 C CA . SER A 1 100 ? -13.320 -2.809 4.602 1.00 90.38 100 SER A CA 1
ATOM 802 C C . SER A 1 100 ? -14.572 -3.599 4.206 1.00 90.38 100 SER A C 1
ATOM 804 O O . SER A 1 100 ? -14.710 -3.993 3.046 1.00 90.38 100 SER A O 1
ATOM 806 N N . LYS A 1 101 ? -15.510 -3.871 5.126 1.00 87.25 101 LYS A N 1
ATOM 807 C CA . LYS A 1 101 ? -16.771 -4.554 4.776 1.00 87.25 101 LYS A CA 1
ATOM 808 C C . LYS A 1 101 ? -17.588 -3.683 3.814 1.00 87.25 101 LYS A C 1
ATOM 810 O O . LYS A 1 101 ? -17.799 -2.508 4.080 1.00 87.25 101 LYS A O 1
ATOM 815 N N . GLY A 1 102 ? -18.059 -4.250 2.707 1.00 81.50 102 GLY A N 1
ATOM 816 C CA . GLY A 1 102 ? -18.899 -3.539 1.732 1.00 81.50 102 GLY A CA 1
ATOM 817 C C . GLY A 1 102 ? -18.147 -2.749 0.654 1.00 81.50 102 GLY A C 1
ATOM 818 O O . GLY A 1 102 ? -18.763 -2.388 -0.341 1.00 81.50 102 GLY A O 1
ATOM 819 N N . ILE A 1 103 ? -16.828 -2.535 0.782 1.00 88.75 103 ILE A N 1
ATOM 820 C CA . ILE A 1 103 ? -16.034 -1.817 -0.242 1.00 88.75 103 ILE A CA 1
ATOM 821 C C . ILE A 1 103 ? -15.017 -2.685 -0.980 1.00 88.75 103 ILE A C 1
ATOM 823 O O . ILE A 1 103 ? -14.481 -2.246 -1.993 1.00 88.75 103 ILE A O 1
ATOM 827 N N . LYS A 1 104 ? -14.790 -3.928 -0.530 1.00 86.62 104 LYS A N 1
ATOM 828 C CA . LYS A 1 104 ? -13.799 -4.845 -1.127 1.00 86.62 104 LYS A CA 1
ATOM 829 C C . LYS A 1 104 ? -13.952 -4.986 -2.640 1.00 86.62 104 LYS A C 1
ATOM 831 O O . LYS 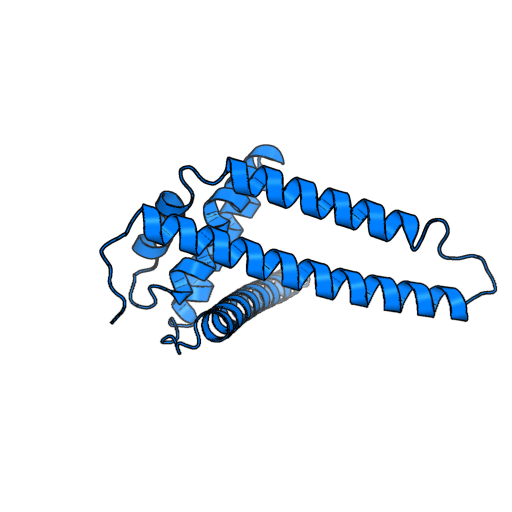A 1 104 ? -12.958 -4.941 -3.348 1.00 86.62 104 LYS A O 1
ATOM 836 N N . TRP A 1 105 ? -15.190 -5.119 -3.121 1.00 86.69 105 TRP A N 1
ATOM 837 C CA . TRP A 1 105 ? -15.483 -5.250 -4.549 1.00 86.69 105 TRP A CA 1
ATOM 838 C C . T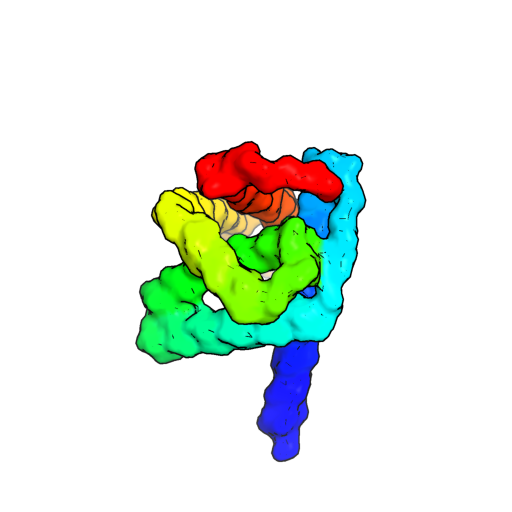RP A 1 105 ? -15.147 -3.985 -5.337 1.00 86.69 105 TRP A C 1
ATOM 840 O O . TRP A 1 105 ? -14.508 -4.077 -6.378 1.00 86.69 105 TRP A O 1
ATOM 850 N N . LYS A 1 106 ? -15.499 -2.803 -4.814 1.00 87.94 106 LYS A N 1
ATOM 851 C CA . LYS A 1 106 ? -15.144 -1.522 -5.445 1.00 87.94 106 LYS A CA 1
ATOM 852 C C . LYS A 1 106 ? -13.628 -1.348 -5.521 1.00 87.94 106 LYS A C 1
ATOM 854 O O . LYS A 1 106 ? -13.110 -0.954 -6.557 1.00 87.94 106 LYS A O 1
ATOM 859 N N . MET A 1 107 ? -12.924 -1.697 -4.444 1.00 88.75 107 MET A N 1
ATOM 860 C CA . MET A 1 107 ? -11.463 -1.654 -4.404 1.00 88.75 107 MET A CA 1
ATOM 861 C C . MET A 1 107 ? -10.821 -2.654 -5.362 1.00 88.75 107 MET A C 1
ATOM 863 O O . MET A 1 107 ? -9.845 -2.309 -6.014 1.00 88.75 107 MET A O 1
ATOM 867 N N . PHE A 1 108 ? -11.364 -3.869 -5.461 1.00 89.38 108 PHE A N 1
ATOM 868 C CA . PHE A 1 108 ? -10.870 -4.883 -6.387 1.00 89.38 108 PHE A CA 1
ATOM 869 C C . PHE A 1 108 ? -10.979 -4.402 -7.833 1.00 89.38 108 PHE A C 1
ATOM 871 O O . PHE A 1 108 ? -9.971 -4.343 -8.523 1.00 89.38 108 PHE A O 1
ATOM 878 N N . ILE A 1 109 ? -12.177 -3.980 -8.252 1.00 90.00 109 ILE A N 1
ATOM 879 C CA . ILE A 1 109 ? -12.426 -3.496 -9.615 1.00 90.00 109 ILE A CA 1
ATOM 880 C C . ILE A 1 109 ? -11.505 -2.316 -9.935 1.00 90.00 109 ILE A C 1
ATOM 882 O O . ILE A 1 109 ? -10.850 -2.316 -10.971 1.00 90.00 109 ILE A O 1
ATOM 886 N N . PHE A 1 110 ? -11.405 -1.343 -9.027 1.00 89.00 110 PHE A N 1
ATOM 887 C CA . PHE A 1 110 ? -10.540 -0.182 -9.217 1.00 89.00 110 PHE A CA 1
ATOM 888 C C . PHE A 1 110 ? -9.061 -0.564 -9.349 1.00 89.00 110 PHE A C 1
ATOM 890 O O . PHE A 1 110 ? -8.392 -0.122 -10.279 1.00 89.00 110 PHE A O 1
ATOM 897 N N . ASN A 1 111 ? -8.561 -1.425 -8.459 1.00 87.62 111 ASN A N 1
ATOM 898 C CA . ASN A 1 111 ? -7.170 -1.865 -8.483 1.00 87.62 111 ASN A CA 1
ATOM 899 C C . ASN A 1 111 ? -6.848 -2.656 -9.759 1.00 87.62 111 ASN A C 1
ATOM 901 O O . ASN A 1 111 ? -5.807 -2.444 -10.369 1.00 87.62 111 ASN A O 1
ATOM 905 N N . THR A 1 112 ? -7.754 -3.533 -10.197 1.00 88.44 112 THR A N 1
ATOM 906 C CA . THR A 1 112 ? -7.595 -4.282 -11.448 1.00 88.44 112 THR A CA 1
ATOM 907 C C . THR A 1 112 ? -7.618 -3.361 -12.668 1.00 88.44 112 THR A C 1
ATOM 909 O O . THR A 1 112 ? -6.790 -3.530 -13.558 1.00 88.44 112 THR A O 1
ATOM 912 N N . LEU A 1 113 ? -8.513 -2.368 -12.706 1.00 91.44 113 LEU A N 1
ATOM 913 C CA . LEU A 1 113 ? -8.583 -1.399 -13.803 1.00 91.44 113 LEU A CA 1
ATOM 914 C C . LEU A 1 113 ? -7.314 -0.551 -13.907 1.00 91.44 113 LEU A C 1
ATOM 916 O O . LEU A 1 113 ? -6.805 -0.372 -15.008 1.00 91.44 113 LEU A O 1
ATOM 920 N N . ILE A 1 114 ? -6.781 -0.062 -12.783 1.00 88.94 114 ILE A N 1
ATOM 921 C CA . ILE A 1 114 ? -5.532 0.713 -12.788 1.00 88.94 114 ILE A CA 1
ATOM 922 C C . ILE A 1 114 ? -4.373 -0.115 -13.313 1.00 88.94 114 ILE A C 1
ATOM 924 O O . ILE A 1 114 ? -3.670 0.352 -14.201 1.00 88.94 114 ILE A O 1
ATOM 928 N N . ILE A 1 115 ? -4.196 -1.333 -12.796 1.00 88.94 115 ILE A N 1
ATOM 929 C CA . ILE A 1 115 ? -3.104 -2.210 -13.231 1.00 88.94 115 ILE A CA 1
ATOM 930 C C . ILE A 1 115 ? -3.222 -2.478 -14.733 1.00 88.94 115 ILE A C 1
ATOM 932 O O . ILE A 1 115 ? -2.228 -2.445 -15.449 1.00 88.94 115 ILE A O 1
ATOM 936 N N . PHE A 1 116 ? -4.438 -2.702 -15.231 1.00 91.06 116 PHE A N 1
ATOM 937 C CA . PHE A 1 116 ? -4.663 -2.921 -16.655 1.00 91.06 116 PHE A CA 1
ATOM 938 C C . PHE A 1 116 ? -4.299 -1.694 -17.504 1.00 91.06 116 PHE A C 1
ATOM 940 O O . PHE A 1 116 ? -3.604 -1.828 -18.508 1.00 91.06 116 PHE A O 1
ATOM 947 N N . ILE A 1 117 ? -4.716 -0.496 -17.082 1.00 90.00 117 ILE A N 1
ATOM 948 C CA . ILE A 1 117 ? -4.371 0.765 -17.754 1.00 90.00 117 ILE A CA 1
ATOM 949 C C . ILE A 1 117 ? -2.856 0.995 -17.732 1.00 90.00 117 ILE A C 1
ATOM 951 O O . ILE A 1 117 ? -2.279 1.335 -18.760 1.00 90.00 117 ILE A O 1
ATOM 955 N N . GLU A 1 118 ? -2.207 0.779 -16.590 1.00 87.88 118 GLU A N 1
ATOM 956 C CA . GLU A 1 118 ? -0.761 0.937 -16.431 1.00 87.88 118 GLU A CA 1
ATOM 957 C C . GLU A 1 118 ? 0.012 -0.003 -17.364 1.00 87.88 118 GLU A C 1
ATOM 959 O O . GLU A 1 118 ? 0.899 0.445 -18.088 1.00 87.88 118 GLU A O 1
ATOM 964 N N . VAL A 1 119 ? -0.377 -1.281 -17.427 1.00 88.44 119 VAL A N 1
ATOM 965 C CA . VAL A 1 119 ? 0.235 -2.264 -18.335 1.00 88.44 119 VAL A CA 1
ATOM 966 C C . VAL A 1 119 ? 0.053 -1.861 -19.798 1.00 88.44 119 VAL A C 1
ATOM 968 O O . VAL A 1 119 ? 1.009 -1.944 -20.568 1.00 88.44 119 VAL A O 1
ATOM 971 N N . ILE A 1 120 ? -1.136 -1.387 -20.189 1.00 89.12 120 ILE A N 1
ATOM 972 C CA . ILE A 1 120 ? -1.373 -0.905 -21.556 1.00 89.12 120 ILE A CA 1
ATOM 973 C C . ILE A 1 120 ? -0.462 0.280 -21.865 1.00 89.12 120 ILE A C 1
ATOM 975 O O . ILE A 1 120 ? 0.214 0.2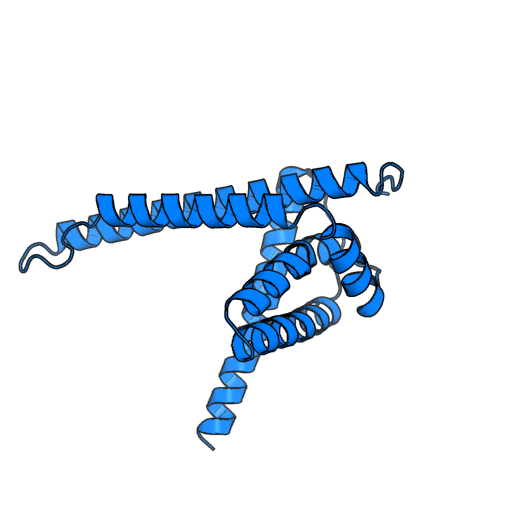58 -22.892 1.00 89.12 120 ILE A O 1
ATOM 979 N N . ILE A 1 121 ? -0.406 1.288 -20.991 1.00 87.25 121 ILE A N 1
ATOM 980 C CA . ILE A 1 121 ? 0.412 2.478 -21.238 1.00 87.25 121 ILE A CA 1
ATOM 981 C C . ILE A 1 121 ? 1.883 2.088 -21.393 1.00 87.25 121 ILE A C 1
ATOM 983 O O . ILE A 1 121 ? 2.489 2.471 -22.389 1.00 87.25 121 ILE A O 1
ATOM 987 N N . ILE A 1 122 ? 2.417 1.260 -20.489 1.00 84.62 122 ILE A N 1
ATOM 988 C CA . ILE A 1 122 ? 3.804 0.777 -20.558 1.00 84.62 122 ILE A CA 1
ATOM 989 C C . ILE A 1 122 ? 4.052 -0.016 -21.851 1.00 84.62 122 ILE A C 1
ATOM 991 O O . ILE A 1 122 ? 5.084 0.149 -22.496 1.00 84.62 122 ILE A O 1
ATOM 995 N N . SER A 1 123 ? 3.103 -0.858 -22.273 1.00 83.62 123 SER A N 1
ATOM 996 C CA . SER A 1 123 ? 3.239 -1.626 -23.518 1.00 83.62 123 SER A CA 1
ATOM 997 C C . SER A 1 123 ? 3.245 -0.742 -24.774 1.00 83.62 123 SER A C 1
ATOM 999 O O . SER A 1 123 ? 3.965 -1.037 -25.725 1.00 83.62 123 SER A O 1
ATOM 1001 N N . VAL A 1 124 ? 2.492 0.365 -24.772 1.00 83.69 124 VAL A N 1
ATOM 1002 C CA . VAL A 1 124 ? 2.409 1.314 -25.898 1.00 83.69 124 VAL A CA 1
ATOM 1003 C C . VAL A 1 124 ? 3.637 2.220 -25.965 1.00 83.69 124 VAL A C 1
ATOM 1005 O O . VAL A 1 124 ? 4.106 2.534 -27.056 1.00 83.69 124 VAL A O 1
ATOM 1008 N N . THR A 1 125 ? 4.174 2.645 -24.821 1.00 79.12 125 THR A N 1
ATOM 1009 C CA . THR A 1 125 ? 5.373 3.497 -24.759 1.00 79.12 125 THR A CA 1
ATOM 1010 C C . THR A 1 125 ? 6.667 2.710 -24.943 1.00 79.12 125 THR A C 1
ATOM 1012 O O . THR A 1 125 ? 7.732 3.304 -25.119 1.00 79.12 125 THR A O 1
ATOM 1015 N N . SER A 1 126 ? 6.620 1.380 -24.875 1.00 74.31 126 SER A N 1
ATOM 1016 C CA . SER A 1 126 ? 7.808 0.525 -24.930 1.00 74.31 126 SER A CA 1
ATOM 1017 C C . SER A 1 126 ? 7.582 -0.799 -25.674 1.00 74.31 126 SER A C 1
ATOM 1019 O O . SER A 1 126 ? 7.933 -1.853 -25.144 1.00 74.31 126 SER A O 1
ATOM 1021 N N . PRO A 1 127 ? 7.050 -0.794 -26.914 1.00 66.06 127 PRO A N 1
ATOM 1022 C CA . PRO A 1 127 ? 6.758 -2.035 -27.625 1.00 66.06 127 PRO A CA 1
ATOM 1023 C C . PRO A 1 127 ? 8.022 -2.833 -27.994 1.00 66.06 127 PRO A C 1
ATOM 1025 O O . PRO A 1 127 ? 7.902 -4.027 -28.228 1.00 66.06 127 PRO A O 1
ATOM 1028 N N . ASN A 1 128 ? 9.215 -2.210 -28.014 1.00 62.25 128 ASN A N 1
ATOM 1029 C CA . ASN A 1 128 ? 10.492 -2.824 -28.416 1.00 62.25 128 ASN A CA 1
ATOM 1030 C C . ASN A 1 128 ? 11.723 -2.169 -27.734 1.00 62.25 128 ASN A C 1
ATOM 1032 O O . ASN A 1 128 ? 12.614 -1.678 -28.425 1.00 62.25 128 ASN A O 1
ATOM 1036 N N . MET A 1 129 ? 11.784 -2.076 -26.398 1.00 61.62 129 MET A N 1
ATOM 1037 C CA . MET A 1 129 ? 13.001 -1.547 -25.744 1.00 61.62 129 MET A CA 1
ATOM 1038 C C . MET A 1 129 ? 14.212 -2.460 -25.994 1.00 61.62 129 MET A C 1
ATOM 1040 O O . MET A 1 129 ? 14.063 -3.682 -25.969 1.00 61.62 129 MET A O 1
ATOM 1044 N N . TYR A 1 130 ? 15.384 -1.840 -26.195 1.00 61.12 130 TYR A N 1
ATOM 1045 C CA . TYR A 1 130 ? 16.677 -2.428 -26.594 1.00 61.12 130 TYR A CA 1
ATOM 1046 C C . TYR A 1 130 ? 16.868 -2.694 -28.095 1.00 61.12 130 TYR A C 1
ATOM 1048 O O . TYR A 1 130 ? 17.394 -3.733 -28.495 1.00 61.12 130 TYR A O 1
ATOM 1056 N N . VAL A 1 131 ? 16.507 -1.729 -28.946 1.00 64.62 131 VAL A N 1
ATOM 1057 C CA . VAL A 1 131 ? 17.065 -1.699 -30.307 1.00 64.62 131 VAL A CA 1
ATOM 1058 C C . VAL A 1 131 ? 18.528 -1.264 -30.197 1.00 64.62 131 VAL A C 1
ATOM 1060 O O . VAL A 1 131 ? 18.817 -0.125 -29.823 1.00 64.62 131 VAL A O 1
ATOM 1063 N N . GLU A 1 132 ? 19.455 -2.180 -30.488 1.00 75.06 132 GLU A N 1
ATOM 1064 C CA . GLU A 1 132 ? 20.896 -1.915 -30.430 1.00 75.06 132 GLU A CA 1
ATOM 1065 C C . GLU A 1 132 ? 21.250 -0.629 -31.203 1.00 75.06 132 GLU A C 1
ATOM 1067 O O . GLU A 1 132 ? 20.919 -0.477 -32.378 1.00 75.06 132 GLU A O 1
ATOM 1072 N N . GLY A 1 133 ? 21.907 0.321 -30.526 1.00 74.94 133 GLY A N 1
ATOM 1073 C CA 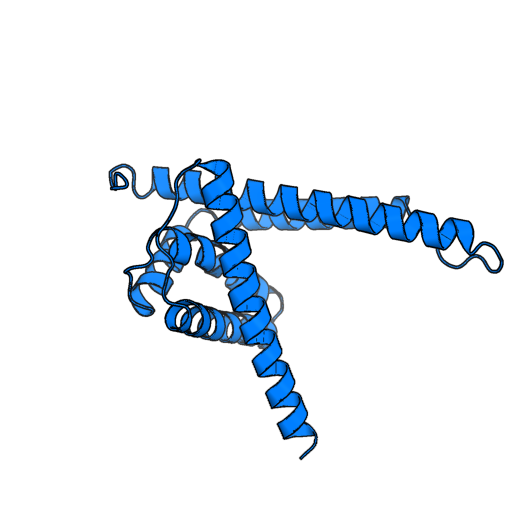. GLY A 1 133 ? 22.406 1.566 -31.126 1.00 74.94 133 GLY A CA 1
ATOM 1074 C C . GLY A 1 133 ? 21.619 2.851 -30.822 1.00 74.94 133 GLY A C 1
ATOM 1075 O O . GLY A 1 133 ? 22.126 3.927 -31.133 1.00 74.94 133 GLY A O 1
ATOM 1076 N N . TYR A 1 134 ? 20.451 2.796 -30.164 1.00 80.38 134 TYR A N 1
ATOM 1077 C CA . TYR A 1 134 ? 19.596 3.978 -29.915 1.00 80.38 134 TYR A CA 1
ATOM 1078 C C . TYR A 1 134 ? 19.415 4.354 -28.429 1.00 80.38 134 TYR A C 1
ATOM 1080 O O . TYR A 1 134 ? 18.308 4.633 -27.969 1.00 80.38 134 TYR A O 1
ATOM 1088 N N . ILE A 1 135 ? 20.526 4.479 -27.691 1.00 83.00 135 ILE A N 1
ATOM 1089 C CA . ILE A 1 135 ? 20.560 4.834 -26.251 1.00 83.00 135 ILE A CA 1
ATOM 1090 C C . ILE A 1 135 ? 19.709 6.070 -25.898 1.00 83.00 135 ILE A C 1
ATOM 1092 O O . ILE A 1 135 ? 19.071 6.105 -24.847 1.00 83.00 135 ILE A O 1
ATOM 1096 N N . GLY A 1 136 ? 19.673 7.093 -26.760 1.00 82.75 136 GLY A N 1
ATOM 1097 C CA . GLY A 1 136 ? 18.896 8.310 -26.499 1.00 82.75 136 GLY A CA 1
ATOM 1098 C C . GLY A 1 136 ? 17.382 8.071 -26.431 1.00 82.75 136 GLY A C 1
ATOM 1099 O O . GLY A 1 136 ? 16.700 8.690 -25.616 1.00 82.75 136 GLY A O 1
ATOM 1100 N N . ILE A 1 137 ? 16.866 7.149 -27.248 1.00 81.75 137 ILE A N 1
ATOM 1101 C CA . ILE A 1 137 ? 15.442 6.792 -27.271 1.00 81.75 137 ILE A CA 1
ATOM 1102 C C . ILE A 1 137 ? 15.097 5.979 -26.021 1.00 81.75 137 ILE A C 1
ATOM 1104 O O . ILE A 1 137 ? 14.098 6.280 -25.373 1.00 81.75 137 ILE A O 1
ATOM 1108 N N . ASP A 1 138 ? 15.956 5.033 -25.632 1.00 82.31 138 ASP A N 1
ATOM 1109 C CA . ASP A 1 138 ? 15.768 4.210 -24.429 1.00 82.31 138 ASP A CA 1
ATOM 1110 C C . ASP A 1 138 ? 15.763 5.050 -23.138 1.00 82.31 138 ASP A C 1
ATOM 1112 O O . ASP A 1 138 ? 14.960 4.822 -22.228 1.00 82.31 138 ASP A O 1
ATOM 1116 N N . ILE A 1 139 ? 16.633 6.063 -23.049 1.00 85.75 139 ILE A N 1
ATOM 1117 C CA . ILE A 1 139 ? 16.642 6.996 -21.913 1.00 85.75 139 ILE A CA 1
ATOM 1118 C C . ILE A 1 139 ? 15.349 7.820 -21.895 1.00 85.75 139 ILE A C 1
ATOM 1120 O O . ILE A 1 139 ? 14.730 7.973 -20.841 1.00 85.75 139 ILE A O 1
ATOM 1124 N N . PHE A 1 140 ? 14.916 8.337 -23.049 1.00 86.12 140 PHE A N 1
ATOM 1125 C CA . PHE A 1 140 ? 13.698 9.138 -23.145 1.00 86.12 140 PHE A CA 1
ATOM 1126 C C . PHE A 1 140 ? 12.442 8.342 -22.756 1.00 86.12 140 PHE A C 1
ATOM 1128 O O . PHE A 1 140 ? 11.645 8.821 -21.948 1.00 86.12 140 PHE A O 1
ATOM 1135 N N . THR A 1 141 ? 12.278 7.119 -23.268 1.00 83.56 141 THR A N 1
ATOM 1136 C CA . THR A 1 141 ? 11.141 6.249 -22.919 1.00 83.56 141 THR A CA 1
ATOM 1137 C C . THR A 1 141 ? 11.164 5.856 -21.445 1.00 83.56 141 THR A C 1
ATOM 1139 O O . THR A 1 141 ? 10.118 5.871 -20.797 1.00 83.56 141 THR A O 1
ATOM 1142 N N . SER A 1 142 ? 12.344 5.598 -20.871 1.00 87.31 142 SER A N 1
ATOM 1143 C CA . SER A 1 142 ? 12.498 5.320 -19.436 1.00 87.31 142 SER A CA 1
ATOM 1144 C C . SER A 1 142 ? 12.054 6.499 -18.566 1.00 87.31 142 SER A C 1
ATOM 1146 O O . SER A 1 142 ? 11.324 6.312 -17.592 1.00 87.31 142 SER A O 1
ATOM 1148 N N . ILE A 1 143 ? 12.444 7.725 -18.934 1.00 89.25 143 ILE A N 1
ATOM 1149 C CA . ILE A 1 143 ? 12.010 8.947 -18.241 1.00 89.25 143 ILE A CA 1
ATOM 1150 C C . ILE A 1 143 ? 10.494 9.127 -18.374 1.00 89.25 143 ILE A C 1
ATOM 1152 O O . ILE A 1 143 ? 9.823 9.424 -17.386 1.00 89.25 143 ILE A O 1
ATOM 1156 N N . LEU A 1 144 ? 9.940 8.913 -19.570 1.00 87.62 144 LEU A N 1
ATOM 1157 C CA . LEU A 1 144 ? 8.504 9.031 -19.812 1.00 87.62 144 LEU A CA 1
ATOM 1158 C C . LEU A 1 144 ? 7.707 8.027 -18.967 1.00 87.62 144 LEU A C 1
ATOM 1160 O O . LEU A 1 144 ? 6.753 8.416 -18.295 1.00 87.62 144 LEU A O 1
ATOM 1164 N N . ASN A 1 145 ? 8.131 6.762 -18.944 1.00 88.12 145 ASN A N 1
ATOM 1165 C CA . ASN A 1 145 ? 7.517 5.716 -18.127 1.00 88.12 145 ASN A CA 1
ATOM 1166 C C . ASN A 1 145 ? 7.573 6.075 -16.640 1.00 88.12 145 ASN A C 1
ATOM 1168 O O . ASN A 1 145 ? 6.570 5.957 -15.943 1.00 88.12 145 ASN A O 1
ATOM 1172 N N . PHE A 1 146 ? 8.707 6.594 -16.164 1.00 89.44 146 PHE A N 1
ATOM 1173 C CA . PHE A 1 146 ? 8.847 7.040 -14.781 1.00 89.44 146 PHE A CA 1
ATOM 1174 C C . PHE A 1 146 ? 7.865 8.169 -14.428 1.00 89.44 146 PHE A C 1
ATOM 1176 O O . PHE A 1 146 ? 7.196 8.106 -13.394 1.00 89.44 146 PHE A O 1
ATOM 1183 N N . ILE A 1 147 ? 7.722 9.174 -15.301 1.00 90.62 147 ILE A N 1
ATOM 1184 C CA . ILE A 1 147 ? 6.762 10.274 -15.117 1.00 90.62 147 ILE A CA 1
ATOM 1185 C C . ILE A 1 147 ? 5.328 9.737 -15.064 1.00 90.62 147 ILE A C 1
ATOM 1187 O O . ILE A 1 147 ? 4.571 10.091 -14.157 1.00 90.62 147 ILE A O 1
ATOM 1191 N N . VAL A 1 148 ? 4.953 8.862 -16.001 1.00 88.25 148 VAL A N 1
ATOM 1192 C CA . VAL A 1 148 ? 3.613 8.263 -16.039 1.00 88.25 148 VAL A CA 1
ATOM 1193 C C . VAL A 1 148 ? 3.341 7.448 -14.775 1.00 88.25 148 VAL A C 1
ATOM 1195 O O . VAL A 1 148 ? 2.287 7.621 -14.162 1.00 88.25 148 VAL A O 1
ATOM 1198 N N . SER A 1 149 ? 4.290 6.623 -14.326 1.00 87.88 149 SER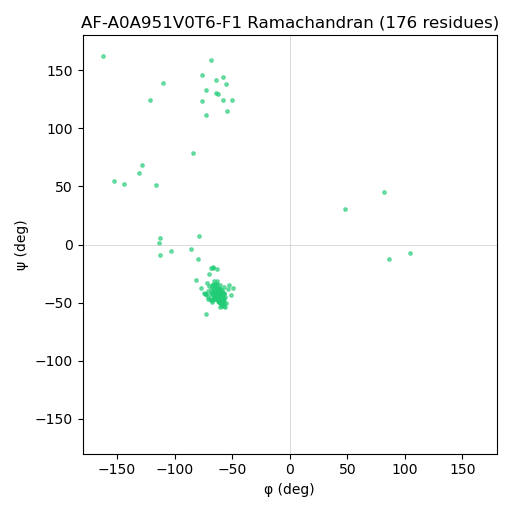 A N 1
ATOM 1199 C CA . SER A 1 149 ? 4.151 5.847 -13.089 1.00 87.88 149 SER A CA 1
ATOM 1200 C C . SER A 1 149 ? 3.956 6.746 -11.865 1.00 87.88 149 SER A C 1
ATOM 1202 O O . SER A 1 149 ? 3.090 6.462 -11.038 1.00 87.88 149 SER A O 1
ATOM 1204 N N . ILE A 1 150 ? 4.680 7.868 -11.756 1.00 88.44 150 ILE A N 1
ATOM 1205 C CA . ILE A 1 150 ? 4.467 8.837 -10.667 1.00 88.44 150 ILE A CA 1
ATOM 1206 C C . ILE A 1 150 ? 3.037 9.386 -10.699 1.00 88.44 150 ILE A C 1
ATOM 1208 O O . ILE A 1 150 ? 2.359 9.392 -9.668 1.00 88.44 150 ILE A O 1
ATOM 1212 N N . ILE A 1 151 ? 2.564 9.825 -11.869 1.00 89.31 151 ILE A N 1
ATOM 1213 C CA . ILE A 1 151 ? 1.211 10.375 -12.029 1.00 89.31 151 ILE A CA 1
ATOM 1214 C C . ILE A 1 151 ? 0.159 9.333 -11.622 1.00 89.31 151 ILE A C 1
ATOM 1216 O O . ILE A 1 151 ? -0.758 9.649 -10.858 1.00 89.31 151 ILE A O 1
ATOM 1220 N N . MET A 1 152 ? 0.315 8.083 -12.064 1.00 88.44 152 MET A N 1
ATOM 1221 C CA . MET A 1 152 ? -0.603 6.984 -11.748 1.00 88.44 152 MET A CA 1
ATOM 1222 C C . MET A 1 152 ? -0.632 6.653 -10.253 1.00 88.44 152 MET A C 1
ATOM 1224 O O . MET A 1 152 ? -1.712 6.464 -9.683 1.00 88.44 152 MET A O 1
ATOM 1228 N N . VAL A 1 153 ?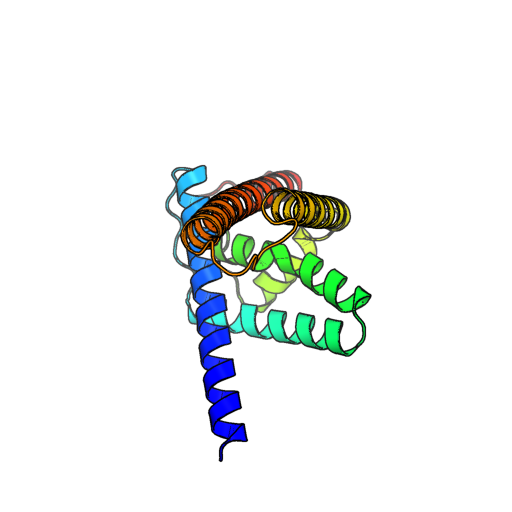 0.526 6.632 -9.587 1.00 86.44 153 VAL A N 1
ATOM 1229 C CA . VAL A 1 153 ? 0.620 6.405 -8.136 1.00 86.44 153 VAL A CA 1
ATOM 1230 C C . VAL A 1 153 ? -0.088 7.518 -7.366 1.00 86.44 153 VAL A C 1
ATOM 1232 O O . VAL A 1 153 ? -0.894 7.234 -6.473 1.00 86.44 153 VAL A O 1
ATOM 1235 N N . VAL A 1 154 ? 0.147 8.782 -7.732 1.00 87.06 154 VAL A N 1
ATOM 1236 C CA . VAL A 1 154 ? -0.512 9.932 -7.098 1.00 87.06 154 VAL A CA 1
ATOM 1237 C C . VAL A 1 154 ? -2.026 9.848 -7.288 1.00 87.06 154 VAL A C 1
ATOM 1239 O O . VAL A 1 154 ? -2.765 9.904 -6.303 1.00 87.06 154 VAL A O 1
ATOM 1242 N N . PHE A 1 155 ? -2.499 9.618 -8.515 1.00 87.75 155 PHE A N 1
ATOM 1243 C CA . PHE A 1 155 ? -3.927 9.480 -8.812 1.00 87.75 155 PHE A CA 1
ATOM 1244 C C . PHE A 1 155 ? -4.583 8.353 -8.000 1.00 87.75 155 PHE A C 1
ATOM 1246 O O . PHE A 1 155 ? -5.619 8.553 -7.360 1.00 87.75 155 PHE A O 1
ATOM 1253 N N . THR A 1 156 ? -3.940 7.184 -7.953 1.00 88.44 156 THR A N 1
ATOM 1254 C CA . THR A 1 156 ? -4.419 6.020 -7.196 1.00 88.44 156 THR A CA 1
ATOM 1255 C C . THR A 1 156 ? -4.521 6.325 -5.702 1.00 88.44 156 THR A C 1
ATOM 1257 O O . THR A 1 156 ? -5.514 5.984 -5.052 1.00 88.44 156 THR A O 1
ATOM 1260 N N . SER A 1 157 ? -3.519 7.006 -5.145 1.00 84.50 157 SER A N 1
ATOM 1261 C CA . SER A 1 157 ? -3.488 7.370 -3.726 1.00 84.50 157 SER A CA 1
ATOM 1262 C C . SER A 1 157 ? -4.587 8.376 -3.346 1.00 84.50 157 SER A C 1
ATOM 1264 O O . SER A 1 157 ? -5.258 8.206 -2.328 1.00 84.50 157 SER A O 1
ATOM 1266 N N . ILE A 1 158 ? -4.857 9.368 -4.203 1.00 86.56 158 ILE A N 1
ATOM 1267 C CA . ILE A 1 158 ? -5.932 10.350 -4.003 1.00 86.56 158 ILE A CA 1
ATOM 1268 C C . ILE A 1 158 ? -7.299 9.669 -4.078 1.00 86.56 158 ILE A C 1
ATOM 1270 O O . ILE A 1 158 ? -8.148 9.866 -3.206 1.00 86.56 158 ILE A O 1
ATOM 1274 N N . PHE A 1 159 ? -7.518 8.835 -5.098 1.00 88.12 159 PHE A N 1
ATOM 1275 C CA . PHE A 1 159 ? -8.785 8.129 -5.256 1.00 88.12 159 PHE A CA 1
ATOM 1276 C C . PHE A 1 159 ? -9.068 7.198 -4.076 1.00 88.12 159 PHE A C 1
ATOM 1278 O O . PHE A 1 159 ? -10.169 7.214 -3.526 1.00 88.12 159 PHE A O 1
ATOM 1285 N N . THR A 1 160 ? -8.082 6.391 -3.669 1.00 87.94 160 THR A N 1
ATOM 1286 C CA . THR A 1 160 ? -8.243 5.453 -2.546 1.00 87.94 160 THR A CA 1
ATOM 1287 C C . THR A 1 160 ? -8.550 6.186 -1.247 1.00 87.94 160 THR A C 1
ATOM 1289 O O . THR A 1 160 ? -9.451 5.767 -0.520 1.00 87.94 160 THR A O 1
ATOM 1292 N N . MET A 1 161 ? -7.902 7.325 -0.992 1.00 87.12 161 MET A N 1
ATOM 1293 C CA . MET A 1 161 ? -8.240 8.189 0.138 1.00 87.12 161 MET A CA 1
ATOM 1294 C C . MET A 1 161 ? -9.679 8.695 0.076 1.00 87.12 161 MET A C 1
ATOM 1296 O O . MET A 1 161 ? -10.435 8.493 1.028 1.00 87.12 161 MET A O 1
ATOM 1300 N N . ASN A 1 162 ? -10.095 9.288 -1.044 1.00 88.25 162 ASN A N 1
ATOM 1301 C CA . ASN A 1 162 ? -11.461 9.794 -1.211 1.00 88.25 162 ASN A CA 1
ATOM 1302 C C . ASN A 1 162 ? -12.517 8.690 -1.050 1.00 88.25 162 ASN A C 1
ATOM 1304 O O . ASN A 1 162 ? -13.560 8.903 -0.422 1.00 88.25 162 ASN A O 1
ATOM 1308 N N . LEU A 1 163 ? -12.233 7.490 -1.562 1.00 89.31 163 LEU A N 1
ATOM 1309 C CA . LEU A 1 163 ? -13.072 6.313 -1.361 1.00 89.31 163 LEU A CA 1
ATOM 1310 C C . LEU A 1 163 ? -13.192 5.972 0.128 1.00 89.31 163 LEU A C 1
ATOM 1312 O O . LEU A 1 163 ? -14.304 5.788 0.622 1.00 89.31 163 LEU A O 1
ATOM 1316 N N . PHE A 1 164 ? -12.074 5.907 0.854 1.00 89.12 164 PHE A N 1
ATOM 1317 C CA . PHE A 1 164 ? -12.081 5.624 2.288 1.00 89.12 164 PHE A CA 1
ATOM 1318 C C . PHE A 1 164 ? -12.867 6.668 3.071 1.00 89.12 164 PHE A C 1
ATOM 1320 O O . PHE A 1 164 ? -13.689 6.307 3.908 1.00 89.12 164 PHE A O 1
ATOM 1327 N N . ILE A 1 165 ? -12.703 7.946 2.752 1.00 86.81 165 ILE A N 1
ATOM 1328 C CA . ILE A 1 165 ? -13.432 9.012 3.437 1.00 86.81 165 ILE A CA 1
ATOM 1329 C C . ILE A 1 165 ? -14.933 8.930 3.171 1.00 86.81 165 ILE A C 1
ATOM 1331 O O . ILE A 1 165 ? -15.722 9.014 4.108 1.00 86.81 165 ILE A O 1
ATOM 1335 N N . SER A 1 166 ? -15.335 8.697 1.921 1.00 86.69 166 SER A N 1
ATOM 1336 C CA . SER A 1 166 ? -16.747 8.523 1.562 1.00 86.69 166 SER A CA 1
ATOM 1337 C C . SER A 1 166 ? -17.382 7.384 2.360 1.00 86.69 166 SER A C 1
ATOM 1339 O O . SER A 1 166 ? -18.492 7.505 2.866 1.00 86.69 166 SER A O 1
ATOM 1341 N N . VAL A 1 167 ? -16.654 6.278 2.519 1.00 87.44 167 VAL A N 1
ATOM 1342 C CA . VAL A 1 167 ? -17.102 5.109 3.288 1.00 87.44 167 VAL A CA 1
ATOM 1343 C C . VAL A 1 167 ? -17.181 5.406 4.778 1.00 87.44 167 VAL A C 1
ATOM 1345 O O . VAL A 1 167 ? -18.136 4.989 5.433 1.00 87.44 167 VAL A O 1
ATOM 1348 N N . ASP A 1 168 ? -16.182 6.100 5.313 1.00 86.62 168 ASP A N 1
ATOM 1349 C CA . ASP A 1 168 ? -16.137 6.465 6.723 1.00 86.62 168 ASP A CA 1
ATOM 1350 C C . ASP A 1 168 ? -17.278 7.424 7.081 1.00 86.62 168 ASP A C 1
ATOM 1352 O O . ASP A 1 168 ? -17.969 7.195 8.067 1.00 86.62 168 ASP A O 1
ATOM 1356 N N . ASN A 1 169 ? -17.570 8.403 6.221 1.00 84.94 169 ASN A N 1
ATOM 1357 C CA . ASN A 1 169 ? -18.697 9.325 6.387 1.00 84.94 169 ASN A CA 1
ATOM 1358 C C . ASN A 1 169 ? -20.057 8.607 6.359 1.00 84.94 169 ASN A C 1
ATOM 1360 O O . ASN A 1 169 ? -20.972 9.001 7.075 1.00 84.94 169 ASN A O 1
ATOM 1364 N N . ILE A 1 170 ? -20.198 7.540 5.563 1.00 85.31 170 ILE A N 1
ATOM 1365 C CA . ILE A 1 170 ? -21.430 6.735 5.514 1.00 85.31 170 ILE A CA 1
ATOM 1366 C C . ILE A 1 170 ? -21.585 5.878 6.778 1.00 85.31 170 ILE A C 1
ATOM 1368 O O . ILE A 1 170 ? -22.686 5.755 7.309 1.00 85.31 170 ILE A O 1
ATOM 1372 N N . LYS A 1 171 ? -20.501 5.255 7.258 1.00 82.19 171 LYS A N 1
ATOM 1373 C CA . LYS A 1 171 ? -20.548 4.350 8.423 1.00 82.19 171 LYS A CA 1
ATOM 1374 C C . LYS A 1 171 ? -20.529 5.075 9.763 1.00 82.19 171 LYS A C 1
ATOM 1376 O O . LYS A 1 171 ? -21.090 4.567 10.729 1.00 82.19 171 LYS A O 1
ATOM 1381 N N . TYR A 1 172 ? -19.891 6.237 9.825 1.00 78.88 172 TYR A N 1
ATOM 1382 C CA . TYR A 1 172 ? -19.707 7.025 11.039 1.00 78.88 172 TYR A CA 1
ATOM 1383 C C . TYR A 1 172 ? -20.109 8.494 10.811 1.00 78.88 172 TYR A C 1
ATOM 1385 O O . TYR A 1 172 ? -19.283 9.392 10.987 1.00 78.88 172 TYR A O 1
ATOM 1393 N N . PRO A 1 173 ? -21.384 8.770 10.470 1.00 63.22 173 PRO A N 1
ATOM 1394 C CA . PRO A 1 173 ? -21.847 10.108 10.084 1.00 63.22 173 PRO A CA 1
ATOM 1395 C C . PRO A 1 173 ? -21.723 11.164 11.197 1.00 63.22 173 PRO A C 1
ATOM 1397 O O . PRO A 1 173 ? -21.683 12.356 10.908 1.00 63.22 173 PRO A O 1
ATOM 1400 N N . ASN A 1 174 ? -21.634 10.739 12.466 1.00 50.12 174 ASN A N 1
ATOM 1401 C CA . ASN A 1 174 ? -21.709 11.614 13.643 1.00 50.12 174 ASN A CA 1
ATOM 1402 C C . ASN A 1 174 ? -20.412 11.730 14.458 1.00 50.12 174 ASN A C 1
ATOM 1404 O O . ASN A 1 174 ? -20.414 12.379 15.503 1.00 50.12 174 ASN A O 1
ATOM 1408 N N . ILE A 1 175 ? -19.292 11.154 14.011 1.00 54.62 175 ILE A N 1
ATOM 1409 C CA . ILE A 1 175 ? -17.998 11.441 14.646 1.00 54.62 175 ILE A CA 1
ATOM 1410 C C . ILE A 1 175 ? -17.476 12.735 14.021 1.00 54.62 175 ILE A C 1
ATOM 1412 O O . ILE A 1 175 ? -16.652 12.714 13.107 1.00 54.62 175 ILE A O 1
ATOM 1416 N N . LYS A 1 176 ? -18.007 13.877 14.479 1.00 42.62 176 LYS A N 1
ATOM 1417 C CA . LYS A 1 176 ? -17.413 15.179 14.168 1.00 42.62 176 LYS A CA 1
ATOM 1418 C C . LYS A 1 176 ? -15.978 15.162 14.675 1.00 42.62 176 LYS A C 1
ATOM 1420 O O . LYS A 1 176 ? -15.728 14.886 15.847 1.00 42.62 176 LYS A O 1
ATOM 1425 N N . CYS A 1 177 ? -15.050 15.435 13.768 1.00 45.50 177 CYS A N 1
ATOM 1426 C CA . CYS A 1 177 ? -13.679 15.744 14.120 1.00 45.50 177 CYS A CA 1
ATOM 1427 C C . CYS A 1 177 ? -13.702 16.905 15.125 1.00 45.50 177 CYS A C 1
ATOM 1429 O O . CYS A 1 177 ? -14.098 18.005 14.739 1.00 45.50 177 CYS A O 1
ATOM 1431 N N . ASN A 1 178 ? -13.266 16.675 16.366 1.00 35.97 178 ASN A N 1
ATOM 1432 C CA . ASN A 1 178 ? -12.530 17.737 17.055 1.00 35.97 178 ASN A CA 1
ATOM 1433 C C . ASN A 1 178 ? -11.259 18.013 16.236 1.00 35.97 178 ASN A C 1
ATOM 1435 O O . ASN A 1 178 ? -10.682 17.050 15.677 1.00 35.97 178 ASN A O 1
#

Mean predicted aligned error: 6.79 Å

Secondary structure (DSSP, 8-state):
-HHHHHHHHHHHHHHHHHHHHHHHHHHHHHHHH----PPPPHHHHHHHHHHHHHHHHHHHHH-HHHHHHHHHHHTTHHHHHHH-TTS-HHHHHHHHHHHHTTTHHHHHHHHHHHHHHHHHHHHHH-TT---TT-HHHHHHHHHHHHHHHHHHHHHHHHHHHHHHHHHHHHH-TT----

Foldseek 3Di:
DVVVVVVVVVLVVQLVVQVVVLVVLQVLVCVVVVDHFDAQDSVLSSVLSVVLVVCLVVLVVVHPVRSLVSCLLQVCLSVLCRVPSPDHSVVSSVVSNVLSPPCSVVVVVVVVVLVVVLVVVLCVLPVDPDPPPCVVSNVVSVVVNVVVVVVSVVVVSNVSSVVSVVSCCVVPVPPPDD

Solvent-accessible surface area (backbone atoms only — not comparable to full-atom values): 9893 Å² total; per-residue (Å²): 107,70,68,58,52,52,52,50,52,51,51,52,51,53,49,49,51,46,50,51,52,41,53,52,52,42,51,53,49,28,68,75,65,75,43,91,70,70,80,42,56,64,70,55,54,45,54,45,46,51,58,47,51,51,50,26,50,53,21,42,72,74,35,66,68,54,14,53,54,40,46,53,40,49,62,55,39,53,59,46,42,46,76,46,41,88,55,52,68,67,54,50,55,49,51,22,47,58,64,31,57,95,40,45,66,61,53,48,55,51,54,52,50,50,54,52,52,50,52,50,51,53,46,72,69,48,79,67,78,83,60,88,89,47,66,71,58,57,53,50,42,51,52,50,50,52,53,51,50,53,53,51,52,51,52,51,53,53,50,53,49,54,52,51,49,56,51,45,48,71,76,48,74,79,71,71,80,125